Protein AF-A0A8X6SG56-F1 (afdb_monomer)

Mean predicted aligned error: 20.84 Å

Organism: Trichonephila clavipes (NCBI:txid2585209)

Secondary structure (DSSP, 8-state):
----STT-HHHHHHHHHHH----TTS-HHHHHHHHHHHHHHHHHHTT--SHHHHHHHHHHHHHHHHS-HHHHHHTHHHHTT---HHHHHHHHHHHHHHHHHS----------------------------------PPP----PPPB-TTT--BT--GGG-TTT---SSS-SSSHHHHHHHHHHHS---------

Structure (mmCIF, N/CA/C/O backbone):
data_AF-A0A8X6SG56-F1
#
_entry.id   AF-A0A8X6SG56-F1
#
loop_
_atom_site.group_PDB
_atom_site.id
_atom_site.type_symbol
_atom_site.label_atom_id
_atom_site.label_alt_id
_atom_site.label_comp_id
_atom_site.label_asym_id
_atom_site.label_entity_id
_atom_site.label_seq_id
_atom_site.pdbx_PDB_ins_code
_atom_site.Cartn_x
_atom_site.Cartn_y
_atom_site.Cartn_z
_atom_site.occupancy
_atom_site.B_iso_or_equiv
_atom_site.auth_seq_id
_atom_site.auth_comp_id
_atom_site.auth_asym_id
_atom_site.auth_atom_id
_atom_site.pdbx_PDB_model_num
ATOM 1 N N . MET A 1 1 ? 26.840 -0.767 6.352 1.00 45.59 1 MET A N 1
ATOM 2 C CA . MET A 1 1 ? 26.583 0.657 6.053 1.00 45.59 1 MET A CA 1
ATOM 3 C C . MET A 1 1 ? 25.281 1.065 6.729 1.00 45.59 1 MET A C 1
ATOM 5 O O . MET A 1 1 ? 24.281 0.388 6.548 1.00 45.59 1 MET A O 1
ATOM 9 N N . LEU A 1 2 ? 25.325 2.097 7.573 1.00 54.59 2 LEU A N 1
ATOM 10 C CA . LEU A 1 2 ? 24.310 2.475 8.573 1.00 54.59 2 LEU A CA 1
ATOM 11 C C . LEU A 1 2 ? 23.416 3.647 8.108 1.00 54.59 2 LEU A C 1
ATOM 13 O O . LEU A 1 2 ? 23.072 4.519 8.893 1.00 54.59 2 LEU A O 1
ATOM 17 N N . LEU A 1 3 ? 23.038 3.681 6.827 1.00 56.47 3 LEU A N 1
ATOM 18 C CA . LEU A 1 3 ? 22.130 4.708 6.277 1.00 56.47 3 LEU A CA 1
ATOM 19 C C . LEU A 1 3 ? 20.698 4.193 6.058 1.00 56.47 3 LEU A C 1
ATOM 21 O O . LEU A 1 3 ? 19.864 4.854 5.446 1.00 56.47 3 LEU A O 1
ATOM 25 N N . GLN A 1 4 ? 20.388 3.002 6.566 1.00 53.44 4 GLN A N 1
ATOM 26 C CA . GLN A 1 4 ? 19.077 2.388 6.413 1.00 53.44 4 GLN A CA 1
ATOM 27 C C . GLN A 1 4 ? 18.132 2.900 7.512 1.00 53.44 4 GLN A C 1
ATOM 29 O O . GLN A 1 4 ? 18.339 2.563 8.676 1.00 53.44 4 GLN A O 1
ATOM 34 N N . ARG A 1 5 ? 17.068 3.630 7.123 1.00 50.50 5 ARG A N 1
ATOM 35 C CA . ARG A 1 5 ? 15.678 3.584 7.675 1.00 50.50 5 ARG A CA 1
ATOM 36 C C . ARG A 1 5 ? 14.954 4.920 7.890 1.00 50.50 5 ARG A C 1
ATOM 38 O O . ARG A 1 5 ? 13.766 4.883 8.202 1.00 50.50 5 ARG A O 1
ATOM 45 N N . PHE A 1 6 ? 15.551 6.079 7.618 1.00 46.72 6 PHE A N 1
ATOM 46 C CA . PHE A 1 6 ? 14.830 7.367 7.715 1.00 46.72 6 PHE A CA 1
ATOM 47 C C . PHE A 1 6 ? 14.069 7.794 6.439 1.00 46.72 6 PHE A C 1
ATOM 49 O O . PHE A 1 6 ? 13.794 8.971 6.249 1.00 46.72 6 PHE A O 1
ATOM 56 N N . LYS A 1 7 ? 13.672 6.840 5.583 1.00 55.00 7 LYS A N 1
ATOM 57 C CA . LYS A 1 7 ? 12.869 7.079 4.361 1.00 55.00 7 LYS A CA 1
ATOM 58 C C . LYS A 1 7 ? 11.395 6.637 4.448 1.00 55.00 7 LYS A C 1
ATOM 60 O O . LYS A 1 7 ? 10.691 6.639 3.450 1.00 55.00 7 LYS A O 1
ATOM 65 N N . SER A 1 8 ? 10.896 6.236 5.617 1.00 63.47 8 SER A N 1
ATOM 66 C CA . SER A 1 8 ? 9.665 5.428 5.701 1.00 63.47 8 SER A CA 1
ATOM 67 C C . SER A 1 8 ? 8.390 6.178 6.120 1.00 63.47 8 SER A C 1
ATOM 69 O O . SER A 1 8 ? 7.519 5.587 6.758 1.00 63.47 8 SER A O 1
ATOM 71 N N . THR A 1 9 ? 8.222 7.453 5.751 1.00 82.12 9 THR A N 1
ATOM 72 C CA . THR A 1 9 ? 6.965 8.176 6.035 1.00 82.12 9 THR A CA 1
ATOM 73 C C . THR A 1 9 ? 5.819 7.679 5.143 1.00 82.12 9 THR A C 1
ATOM 75 O O . THR A 1 9 ? 4.782 7.265 5.665 1.00 82.12 9 THR A O 1
ATOM 78 N N . ALA A 1 10 ? 6.035 7.579 3.825 1.00 88.50 10 ALA A N 1
ATOM 79 C CA . ALA A 1 10 ? 5.047 7.033 2.887 1.00 88.50 10 ALA A CA 1
ATOM 80 C C . ALA A 1 10 ? 4.658 5.581 3.228 1.00 88.50 10 ALA A C 1
ATOM 82 O O . ALA A 1 10 ? 3.478 5.253 3.345 1.00 88.50 10 ALA A O 1
ATOM 83 N N . GLU A 1 11 ? 5.640 4.706 3.471 1.00 88.00 11 GLU A N 1
ATOM 84 C CA . GLU A 1 11 ? 5.380 3.305 3.833 1.00 88.00 11 GLU A CA 1
ATOM 85 C C . GLU A 1 11 ? 4.672 3.179 5.191 1.00 88.00 11 GLU A C 1
ATOM 87 O O . GLU A 1 11 ? 3.868 2.263 5.392 1.00 88.00 11 GLU A O 1
ATOM 92 N N . LYS A 1 12 ? 4.939 4.084 6.142 1.00 90.38 12 LYS A N 1
ATOM 93 C CA . LYS A 1 12 ? 4.208 4.127 7.414 1.00 90.38 12 LYS A CA 1
ATOM 94 C C . LYS A 1 12 ? 2.734 4.426 7.168 1.00 90.38 12 LYS A C 1
ATOM 96 O O . LYS A 1 12 ? 1.896 3.683 7.677 1.00 90.38 12 LYS A O 1
ATOM 101 N N . PHE A 1 13 ? 2.416 5.446 6.372 1.00 93.75 13 PHE A N 1
ATOM 102 C CA . PHE A 1 13 ? 1.034 5.758 6.011 1.00 93.75 13 PHE A CA 1
ATOM 103 C C . PHE A 1 13 ? 0.360 4.616 5.253 1.00 93.75 13 PHE A C 1
ATOM 105 O O . PHE A 1 13 ? -0.735 4.210 5.630 1.00 93.75 13 PHE A O 1
ATOM 112 N N . ARG A 1 14 ? 1.045 3.998 4.286 1.00 93.00 14 ARG A N 1
ATOM 113 C CA . ARG A 1 14 ? 0.550 2.806 3.582 1.00 93.00 14 ARG A CA 1
ATOM 114 C C . ARG A 1 14 ? 0.204 1.663 4.532 1.00 93.00 14 ARG A C 1
ATOM 116 O O . ARG A 1 14 ? -0.852 1.040 4.407 1.00 93.00 14 ARG A O 1
ATOM 123 N N . LYS A 1 15 ? 1.092 1.362 5.487 1.00 92.06 15 LYS A N 1
ATOM 124 C CA . LYS A 1 15 ? 0.874 0.312 6.495 1.00 92.06 15 LYS A CA 1
ATOM 125 C C . LYS A 1 15 ? -0.281 0.657 7.423 1.00 92.06 15 LYS A C 1
ATOM 127 O O . LYS A 1 15 ? -1.051 -0.247 7.740 1.00 92.06 15 LYS A O 1
ATOM 132 N N . LEU A 1 16 ? -0.387 1.919 7.848 1.00 94.62 16 LEU A N 1
ATOM 133 C CA . LEU A 1 16 ? -1.521 2.408 8.628 1.00 94.62 16 LEU A CA 1
ATOM 134 C C . LEU A 1 16 ? -2.805 2.203 7.824 1.00 94.62 16 LEU A C 1
ATOM 136 O O . LEU A 1 16 ? -3.637 1.419 8.250 1.00 94.62 16 LEU A O 1
ATOM 140 N N . PHE A 1 17 ? -2.906 2.746 6.614 1.00 95.38 17 PHE A N 1
ATOM 141 C CA . PHE A 1 17 ? -4.059 2.572 5.731 1.00 95.38 17 PHE A CA 1
ATOM 142 C C . PHE A 1 17 ? -4.448 1.095 5.520 1.00 95.38 17 PHE A C 1
ATOM 144 O O . PHE A 1 17 ? -5.587 0.710 5.765 1.00 95.38 17 PHE A O 1
ATOM 151 N N . SER A 1 18 ? -3.493 0.241 5.142 1.00 93.12 18 SER A N 1
ATOM 152 C CA . SER A 1 18 ? -3.769 -1.150 4.740 1.00 93.12 18 SER A CA 1
ATOM 153 C C . SER A 1 18 ? -4.115 -2.082 5.903 1.00 93.12 18 SER A C 1
ATOM 155 O O . SER A 1 18 ? -4.807 -3.082 5.718 1.00 93.12 18 SER A O 1
ATOM 157 N N . ARG A 1 19 ? -3.565 -1.828 7.096 1.00 94.19 19 ARG A N 1
ATOM 158 C CA . ARG A 1 19 ? -3.709 -2.721 8.262 1.00 94.19 19 ARG A CA 1
ATOM 159 C C . ARG A 1 19 ? -4.674 -2.179 9.306 1.00 94.19 19 ARG A C 1
ATOM 161 O O . ARG A 1 19 ? -4.948 -2.883 10.280 1.00 94.19 19 ARG A O 1
ATOM 168 N N . HIS A 1 20 ? -5.152 -0.949 9.142 1.00 95.69 20 HIS A N 1
ATOM 169 C CA . HIS A 1 20 ? -6.016 -0.314 10.117 1.00 95.69 20 HIS A CA 1
ATOM 170 C C . HIS A 1 20 ? -7.371 -1.020 10.196 1.00 95.69 20 HIS A C 1
ATOM 172 O O . HIS A 1 20 ? -8.002 -1.376 9.198 1.00 95.69 20 HIS A O 1
ATOM 178 N N . ARG A 1 21 ? -7.813 -1.242 11.431 1.00 95.94 21 ARG A N 1
ATOM 179 C CA . ARG A 1 21 ? -9.065 -1.915 11.763 1.00 95.94 21 ARG A CA 1
ATOM 180 C C . ARG A 1 21 ? -9.864 -1.003 12.669 1.00 95.94 21 ARG A C 1
ATOM 182 O O . ARG A 1 21 ? -9.301 -0.405 13.582 1.00 95.94 21 ARG A O 1
ATOM 189 N N . LYS A 1 22 ? -11.175 -0.968 12.452 1.00 97.31 22 LYS A N 1
ATOM 190 C CA . LYS A 1 22 ? -12.100 -0.232 13.306 1.00 97.31 22 LYS A CA 1
ATOM 191 C C . LYS A 1 22 ? -11.949 -0.704 14.755 1.00 97.31 22 LYS A C 1
ATOM 193 O O . LYS A 1 22 ? -12.049 -1.900 15.035 1.00 97.31 22 LYS A O 1
ATOM 198 N N . SER A 1 23 ? -11.754 0.242 15.672 1.00 95.06 23 SER A N 1
ATOM 199 C CA . SER A 1 23 ? -11.752 -0.037 17.110 1.00 95.06 23 SER A CA 1
ATOM 200 C C . SER A 1 23 ? -13.084 -0.673 17.543 1.00 95.06 23 SER A C 1
ATOM 202 O O . SER A 1 23 ? -14.137 -0.234 17.061 1.00 95.06 23 SER A O 1
ATOM 204 N N . PRO A 1 24 ? -13.086 -1.655 18.469 1.00 95.56 24 PRO A N 1
ATOM 205 C CA . PRO A 1 24 ? -14.319 -2.256 18.982 1.00 95.56 24 PRO A CA 1
ATOM 206 C C . PRO A 1 24 ? -15.309 -1.212 19.510 1.00 95.56 24 PRO A C 1
ATOM 208 O O . PRO A 1 24 ? -16.498 -1.293 19.218 1.00 95.56 24 PRO A O 1
ATOM 211 N N . ASN A 1 25 ? -14.788 -0.183 20.185 1.00 95.25 25 ASN A N 1
ATOM 212 C CA . ASN A 1 25 ? -15.578 0.873 20.823 1.00 95.25 25 ASN A CA 1
ATOM 213 C C . ASN A 1 25 ? -15.669 2.162 19.985 1.00 95.25 25 ASN A C 1
ATOM 215 O O . ASN A 1 25 ? -16.370 3.088 20.375 1.00 95.25 25 ASN A O 1
ATOM 219 N N . GLY A 1 26 ? -14.944 2.250 18.865 1.00 93.81 26 GLY A N 1
ATOM 220 C CA . GLY A 1 26 ? -14.949 3.435 18.000 1.00 93.81 26 GLY A CA 1
ATOM 221 C C . GLY A 1 26 ? -16.174 3.489 17.090 1.00 93.81 26 GLY A C 1
ATOM 222 O O . GLY A 1 26 ? -16.795 2.458 16.805 1.00 93.81 26 GLY A O 1
ATOM 223 N N . THR A 1 27 ? -16.513 4.672 16.584 1.00 97.81 27 THR A N 1
ATOM 224 C CA . THR A 1 27 ? -17.576 4.802 15.582 1.00 97.81 27 THR A CA 1
ATOM 225 C C . THR A 1 27 ? -17.047 4.493 14.177 1.00 97.81 27 THR A C 1
ATOM 227 O O . THR A 1 27 ? -15.844 4.497 13.919 1.00 97.81 27 THR A O 1
ATOM 230 N N . TRP A 1 28 ? -17.947 4.216 13.228 1.00 97.81 28 TRP A N 1
ATOM 231 C CA . TRP A 1 28 ? -17.569 4.125 11.809 1.00 97.81 28 TRP A CA 1
ATOM 232 C C . TRP A 1 28 ? -17.067 5.459 11.250 1.00 97.81 28 TRP A C 1
ATOM 234 O O . TRP A 1 28 ? -16.253 5.468 10.330 1.00 97.81 28 TRP A O 1
ATOM 244 N N . LYS A 1 29 ? -17.536 6.576 11.817 1.00 97.88 29 LYS A N 1
ATOM 245 C CA . LYS A 1 29 ? -17.127 7.921 11.421 1.00 97.88 29 LYS A CA 1
ATOM 246 C C . LYS A 1 29 ? -15.667 8.179 11.798 1.00 97.88 29 LYS A C 1
ATOM 248 O O . LYS A 1 29 ? -14.918 8.671 10.961 1.00 97.88 29 LYS A O 1
ATOM 253 N N . ASP A 1 30 ? -15.259 7.763 12.996 1.00 96.69 30 ASP A N 1
ATOM 254 C CA . ASP A 1 30 ? -13.862 7.847 13.441 1.00 96.69 30 ASP A CA 1
ATOM 255 C C . ASP A 1 30 ? -12.961 7.003 12.536 1.00 96.69 30 ASP A C 1
ATOM 257 O O . ASP A 1 30 ? -11.993 7.517 11.984 1.00 96.69 30 ASP A O 1
ATOM 261 N N . TYR A 1 31 ? -13.353 5.749 12.273 1.00 97.44 31 TYR A N 1
ATOM 262 C CA . TYR A 1 31 ? -12.618 4.864 11.362 1.00 97.44 31 TYR A CA 1
ATOM 263 C C . TYR A 1 31 ? -12.453 5.474 9.966 1.00 97.44 31 TYR A C 1
ATOM 265 O O . TYR A 1 31 ? -11.361 5.441 9.408 1.00 97.44 31 TYR A O 1
ATOM 273 N N . TYR A 1 32 ? -13.519 6.060 9.407 1.00 97.69 32 TYR A N 1
ATOM 274 C CA . TYR A 1 32 ? -13.465 6.750 8.117 1.00 97.69 32 TYR A CA 1
ATOM 275 C C . TYR A 1 32 ? -12.466 7.916 8.123 1.00 97.69 32 TYR A C 1
ATOM 277 O O . TYR A 1 32 ? -11.673 8.043 7.189 1.00 97.69 32 TYR A O 1
ATOM 285 N N . PHE A 1 33 ? -12.480 8.760 9.157 1.00 97.75 33 PHE A N 1
ATOM 286 C CA . PHE A 1 33 ? -11.539 9.876 9.248 1.00 97.75 33 PHE A CA 1
ATOM 287 C C . PHE A 1 33 ? -10.094 9.398 9.400 1.00 97.75 33 PHE A C 1
ATOM 289 O O . PHE A 1 33 ? -9.207 9.954 8.758 1.00 97.75 33 PHE A O 1
ATOM 296 N N . GLU A 1 34 ? -9.861 8.346 10.184 1.00 97.06 34 GLU A N 1
ATOM 297 C CA . GLU A 1 34 ? -8.536 7.751 10.372 1.00 97.06 34 GLU A CA 1
ATOM 298 C C . GLU A 1 34 ? -7.985 7.178 9.058 1.00 97.06 34 GLU A C 1
ATOM 300 O O . GLU A 1 34 ? -6.897 7.569 8.629 1.00 97.06 34 GLU A O 1
ATOM 305 N N . ILE A 1 35 ? -8.743 6.313 8.364 1.00 97.56 35 ILE A N 1
ATOM 306 C CA . ILE A 1 35 ? -8.292 5.751 7.077 1.00 97.56 35 ILE A CA 1
ATOM 307 C C . ILE A 1 35 ? -8.091 6.838 6.025 1.00 97.56 35 ILE A C 1
ATOM 309 O O . ILE A 1 35 ? -7.133 6.760 5.257 1.00 97.56 35 ILE A O 1
ATOM 313 N N . ARG A 1 36 ? -8.953 7.862 6.005 1.00 97.75 36 ARG A N 1
ATOM 314 C CA . ARG A 1 36 ? -8.835 8.986 5.077 1.00 97.75 36 ARG A CA 1
ATOM 315 C C . ARG A 1 36 ? -7.558 9.776 5.337 1.00 97.75 36 ARG A C 1
ATOM 317 O O . ARG A 1 36 ? -6.805 10.000 4.398 1.00 97.75 36 ARG A O 1
ATOM 324 N N . ALA A 1 37 ? -7.277 10.121 6.592 1.00 97.25 37 ALA A N 1
ATOM 325 C CA . ALA A 1 37 ? -6.064 10.842 6.962 1.00 97.25 37 ALA A CA 1
ATOM 326 C C . ALA A 1 37 ? -4.795 10.045 6.618 1.00 97.25 37 ALA A C 1
ATOM 328 O O . ALA A 1 37 ? -3.818 10.612 6.132 1.00 97.25 37 ALA A O 1
ATOM 329 N N . TYR A 1 38 ? -4.801 8.722 6.820 1.00 96.94 38 TYR A N 1
ATOM 330 C CA . TYR A 1 38 ? -3.673 7.879 6.418 1.00 96.94 38 TYR A CA 1
ATOM 331 C C . TYR A 1 38 ? -3.497 7.819 4.905 1.00 96.94 38 TYR A C 1
ATOM 333 O O . TYR A 1 38 ? -2.367 7.847 4.427 1.00 96.94 38 TYR A O 1
ATOM 341 N N . PHE A 1 39 ? -4.595 7.739 4.156 1.00 96.50 39 PHE A N 1
ATOM 342 C CA . PHE A 1 39 ? -4.554 7.706 2.702 1.00 96.50 39 PHE A CA 1
ATOM 343 C C . PHE A 1 39 ? -4.072 9.036 2.113 1.00 96.50 39 PHE A C 1
ATOM 345 O O . PHE A 1 39 ? -3.151 9.042 1.304 1.00 96.50 39 PHE A O 1
ATOM 352 N N . GLU A 1 40 ? -4.616 10.164 2.575 1.00 96.25 40 GLU A N 1
ATOM 353 C CA . GLU A 1 40 ? -4.172 11.506 2.176 1.00 96.25 40 GLU A CA 1
ATOM 354 C C . GLU A 1 40 ? -2.696 11.729 2.539 1.00 96.25 40 GLU A C 1
ATOM 356 O O . GLU A 1 40 ? -1.917 12.178 1.703 1.00 96.25 40 GLU A O 1
ATOM 361 N N . GLY A 1 41 ? -2.271 11.325 3.742 1.00 94.88 41 GLY A N 1
ATOM 362 C CA . GLY A 1 41 ? -0.860 11.348 4.134 1.00 94.88 41 GLY A CA 1
ATOM 363 C C . GLY A 1 41 ? 0.028 10.510 3.209 1.00 94.88 41 GLY A C 1
ATOM 364 O O . GLY A 1 41 ? 1.113 10.945 2.835 1.00 94.88 41 GLY A O 1
ATOM 365 N N . TRP A 1 42 ? -0.441 9.337 2.776 1.00 94.44 42 TRP A N 1
ATOM 366 C CA . TRP A 1 42 ? 0.299 8.494 1.837 1.00 94.44 42 TRP A CA 1
ATOM 367 C C . TRP A 1 42 ? 0.465 9.157 0.463 1.00 94.44 42 TRP A C 1
ATOM 369 O O . TRP A 1 42 ? 1.575 9.162 -0.073 1.00 94.44 42 TRP A O 1
ATOM 379 N N . LEU A 1 43 ? -0.605 9.744 -0.083 1.00 94.44 43 LEU A N 1
ATOM 380 C CA . LEU A 1 43 ? -0.562 10.459 -1.362 1.00 94.44 43 LEU A CA 1
ATOM 381 C C . LEU A 1 43 ? 0.352 11.687 -1.295 1.00 94.44 43 LEU A C 1
ATOM 383 O O . LEU A 1 43 ? 1.143 11.900 -2.212 1.00 94.44 43 LEU A O 1
ATOM 387 N N . ASN A 1 44 ? 0.295 12.441 -0.194 1.00 93.69 44 ASN A N 1
ATOM 388 C CA . ASN A 1 44 ? 1.108 13.639 0.011 1.00 93.69 44 ASN A CA 1
ATOM 389 C C . ASN A 1 44 ? 2.606 13.318 0.075 1.00 93.69 44 ASN A C 1
ATOM 391 O O . ASN A 1 44 ? 3.406 13.982 -0.580 1.00 93.69 44 ASN A O 1
ATOM 395 N N . GLU A 1 45 ? 2.996 12.270 0.807 1.00 91.69 45 GLU A N 1
ATOM 396 C CA . GLU A 1 45 ? 4.403 11.847 0.887 1.00 91.69 45 GLU A CA 1
ATOM 397 C C . GLU A 1 45 ? 4.957 11.386 -0.468 1.00 91.69 45 GLU A C 1
ATOM 399 O O . GLU A 1 45 ? 6.138 11.574 -0.758 1.00 91.69 45 GLU A O 1
ATOM 404 N N . LEU A 1 46 ? 4.105 10.798 -1.313 1.00 91.12 46 LEU A N 1
ATOM 405 C CA . LEU A 1 46 ? 4.461 10.376 -2.669 1.00 91.12 46 LEU A CA 1
ATOM 406 C C . LEU A 1 46 ? 4.243 11.467 -3.727 1.00 91.12 46 LEU A C 1
ATOM 408 O O . LEU A 1 46 ? 4.542 11.230 -4.897 1.00 91.12 46 LEU A O 1
ATOM 412 N N . LYS A 1 47 ? 3.749 12.649 -3.329 1.00 93.12 47 LYS A N 1
ATOM 413 C CA . LYS A 1 47 ? 3.413 13.776 -4.215 1.00 93.12 47 LYS A CA 1
ATOM 414 C C . LYS A 1 47 ? 2.498 13.368 -5.377 1.00 93.12 47 LYS A C 1
ATOM 416 O O . LYS A 1 47 ? 2.720 13.741 -6.527 1.00 93.12 47 LYS A O 1
ATOM 421 N N . ILE A 1 48 ? 1.487 12.551 -5.087 1.00 93.44 48 ILE A N 1
ATOM 422 C CA . ILE A 1 48 ? 0.512 12.098 -6.082 1.00 93.44 48 ILE A CA 1
ATOM 423 C C . ILE A 1 48 ? -0.627 13.109 -6.156 1.00 93.44 48 ILE A C 1
ATOM 425 O O . ILE A 1 48 ? -1.437 13.211 -5.238 1.00 93.44 48 ILE A O 1
ATOM 429 N N . GLU A 1 49 ? -0.703 13.817 -7.278 1.00 95.12 49 GLU A N 1
ATOM 430 C CA . GLU A 1 49 ? -1.697 14.875 -7.506 1.00 95.12 49 GLU A CA 1
ATOM 431 C C . GLU A 1 49 ? -2.683 14.535 -8.635 1.00 95.12 49 GLU A C 1
ATOM 433 O O . GLU A 1 49 ? -3.721 15.178 -8.777 1.00 95.12 49 GLU A O 1
ATOM 438 N N . SER A 1 50 ? -2.386 13.510 -9.440 1.00 96.88 50 SER A N 1
ATOM 439 C CA . SER A 1 50 ? -3.202 13.109 -10.587 1.00 96.88 50 SER A CA 1
ATOM 440 C C . SER A 1 50 ? -3.953 11.803 -10.338 1.00 96.88 50 SER A C 1
ATOM 442 O O . SER A 1 50 ? -3.491 10.911 -9.621 1.00 96.88 50 SER A O 1
ATOM 444 N N . PHE A 1 51 ? -5.112 11.661 -10.989 1.00 96.38 51 PHE A N 1
ATOM 445 C CA . PHE A 1 51 ? -5.869 10.408 -10.971 1.00 96.38 51 PHE A CA 1
ATOM 446 C C . PHE A 1 51 ? -5.057 9.239 -11.550 1.00 96.38 51 PHE A C 1
ATOM 448 O O . PHE A 1 51 ? -5.102 8.136 -11.014 1.00 96.38 51 PHE A O 1
ATOM 455 N N . ASP A 1 52 ? -4.264 9.493 -12.593 1.00 96.31 52 ASP A N 1
ATOM 456 C CA . ASP A 1 52 ? -3.359 8.496 -13.170 1.00 96.31 52 ASP A CA 1
ATOM 457 C C . ASP A 1 52 ? -2.276 8.055 -12.171 1.00 96.31 52 ASP A C 1
ATOM 459 O O . ASP A 1 52 ? -2.058 6.862 -11.966 1.00 96.31 52 ASP A O 1
ATOM 463 N N . GLY A 1 53 ? -1.664 9.002 -11.452 1.00 95.44 53 GLY A N 1
ATOM 464 C CA . GLY A 1 53 ? -0.703 8.699 -10.392 1.00 95.44 53 GLY A CA 1
ATOM 465 C C . GLY A 1 53 ? -1.320 7.862 -9.270 1.00 95.44 53 GLY A C 1
ATOM 466 O O . GLY A 1 53 ? -0.691 6.923 -8.778 1.00 95.44 53 GLY A O 1
ATOM 467 N N . LEU A 1 54 ? -2.576 8.143 -8.912 1.00 96.12 54 LEU A N 1
ATOM 468 C CA . LEU A 1 54 ? -3.330 7.338 -7.956 1.00 96.12 54 LEU A CA 1
ATOM 469 C C . LEU A 1 54 ? -3.605 5.924 -8.492 1.00 96.12 54 LEU A C 1
ATOM 471 O O . LEU A 1 54 ? -3.404 4.947 -7.771 1.00 96.12 54 LEU A O 1
ATOM 475 N N . MET A 1 55 ? -4.044 5.790 -9.744 1.00 96.81 55 MET A N 1
ATOM 476 C CA . MET A 1 55 ? -4.275 4.489 -10.377 1.00 96.81 55 MET A CA 1
ATOM 477 C C . MET A 1 55 ? -2.993 3.649 -10.375 1.00 96.81 55 MET A C 1
ATOM 479 O O . MET A 1 55 ? -3.004 2.499 -9.930 1.00 96.81 55 MET A O 1
ATOM 483 N N . ASN A 1 56 ? -1.878 4.252 -10.785 1.00 96.44 56 ASN A N 1
ATOM 484 C CA . ASN A 1 56 ? -0.560 3.632 -10.778 1.00 96.44 56 ASN A CA 1
ATOM 485 C C . ASN A 1 56 ? -0.156 3.175 -9.371 1.00 96.44 56 ASN A C 1
ATOM 487 O O . ASN A 1 56 ? 0.230 2.020 -9.195 1.00 96.44 56 ASN A O 1
ATOM 491 N N . LEU A 1 57 ? -0.348 4.017 -8.349 1.00 94.88 57 LEU A N 1
ATOM 492 C CA . LEU A 1 57 ? -0.107 3.644 -6.954 1.00 94.88 57 LEU A CA 1
ATOM 493 C C . LEU A 1 57 ? -0.917 2.423 -6.528 1.00 94.88 57 LEU A C 1
ATOM 495 O O . LEU A 1 57 ? -0.357 1.493 -5.946 1.00 94.88 57 LEU A O 1
ATOM 499 N N . MET A 1 58 ? -2.220 2.421 -6.805 1.00 95.62 58 MET A N 1
ATOM 500 C CA . MET A 1 58 ? -3.105 1.338 -6.383 1.00 95.62 58 MET A CA 1
ATOM 501 C C . MET A 1 58 ? -2.740 0.019 -7.069 1.00 95.62 58 MET A C 1
ATOM 503 O O . MET A 1 58 ? -2.687 -1.018 -6.407 1.00 95.62 58 MET A O 1
ATOM 507 N N . ILE A 1 59 ? -2.434 0.044 -8.370 1.00 95.81 59 ILE A N 1
ATOM 508 C CA . ILE A 1 59 ? -2.008 -1.149 -9.113 1.00 95.81 59 ILE A CA 1
ATOM 509 C C . ILE A 1 59 ? -0.650 -1.638 -8.595 1.00 95.81 59 ILE A C 1
ATOM 511 O O . ILE A 1 59 ? -0.505 -2.821 -8.274 1.00 95.81 59 ILE A O 1
ATOM 515 N N . ALA A 1 60 ? 0.327 -0.739 -8.450 1.00 93.69 60 ALA A N 1
ATOM 516 C CA . ALA A 1 60 ? 1.649 -1.085 -7.947 1.00 93.69 60 ALA A CA 1
ATOM 517 C C . ALA A 1 60 ? 1.578 -1.662 -6.528 1.00 93.69 60 ALA A C 1
ATOM 519 O O . ALA A 1 60 ? 2.211 -2.679 -6.258 1.00 93.69 60 ALA A O 1
ATOM 520 N N . ASP A 1 61 ? 0.781 -1.088 -5.622 1.00 93.25 61 ASP A N 1
ATOM 521 C CA . ASP A 1 61 ? 0.610 -1.633 -4.271 1.00 93.25 61 ASP A CA 1
ATOM 522 C C . ASP A 1 61 ? 0.019 -3.050 -4.293 1.00 93.25 61 ASP A C 1
ATOM 524 O O . ASP A 1 61 ? 0.529 -3.948 -3.617 1.00 93.25 61 ASP A O 1
ATOM 528 N N . GLN A 1 62 ? -0.990 -3.300 -5.135 1.00 93.81 62 GLN A N 1
ATOM 529 C CA . GLN A 1 62 ? -1.546 -4.644 -5.301 1.00 93.81 62 GLN A CA 1
ATOM 530 C C . GLN A 1 62 ? -0.513 -5.641 -5.835 1.00 93.81 62 GLN A C 1
ATOM 532 O O . GLN A 1 62 ? -0.399 -6.742 -5.294 1.00 93.81 62 GLN A O 1
ATOM 537 N N . MET A 1 63 ? 0.280 -5.262 -6.840 1.00 92.69 63 MET A N 1
ATOM 538 C CA . MET A 1 63 ? 1.370 -6.098 -7.356 1.00 92.69 63 MET A CA 1
ATOM 539 C C . MET A 1 63 ? 2.407 -6.393 -6.268 1.00 92.69 63 MET A C 1
ATOM 541 O O . MET A 1 63 ? 2.767 -7.552 -6.048 1.00 92.69 63 MET A O 1
ATOM 545 N N . LYS A 1 64 ? 2.826 -5.371 -5.511 1.00 89.31 64 LYS A N 1
ATOM 546 C CA . LYS A 1 64 ? 3.776 -5.518 -4.399 1.00 89.31 64 LYS A CA 1
ATOM 547 C C . LYS A 1 64 ? 3.255 -6.469 -3.322 1.00 89.31 64 LYS A C 1
ATOM 549 O O . LYS A 1 64 ? 4.034 -7.257 -2.790 1.00 89.31 64 LYS A O 1
ATOM 554 N N . ASN A 1 65 ? 1.954 -6.449 -3.027 1.00 88.94 65 ASN A N 1
ATOM 555 C CA . ASN A 1 65 ? 1.329 -7.348 -2.051 1.00 88.94 65 ASN A CA 1
ATOM 556 C C . ASN A 1 65 ? 1.298 -8.823 -2.509 1.00 88.94 65 ASN A C 1
ATOM 558 O O . ASN A 1 65 ? 1.137 -9.714 -1.675 1.00 88.94 65 ASN A O 1
ATOM 562 N N . ARG A 1 66 ? 1.468 -9.105 -3.809 1.00 89.06 66 ARG A N 1
ATOM 563 C CA . ARG A 1 66 ? 1.594 -10.474 -4.353 1.00 89.06 66 ARG A CA 1
ATOM 564 C C . ARG A 1 66 ? 3.034 -10.984 -4.393 1.00 89.06 66 ARG A C 1
ATOM 566 O O . ARG A 1 66 ? 3.247 -12.173 -4.625 1.00 89.06 66 ARG A O 1
ATOM 573 N N . CYS A 1 67 ? 4.013 -10.113 -4.175 1.00 85.50 67 CYS A N 1
ATOM 574 C CA . CYS A 1 67 ? 5.421 -10.470 -4.262 1.00 85.50 67 CYS A CA 1
ATOM 575 C C . CYS A 1 67 ? 5.885 -11.235 -3.023 1.00 85.50 67 CYS A C 1
ATOM 577 O O . CYS A 1 67 ? 5.480 -10.941 -1.897 1.00 85.50 67 CYS A O 1
ATOM 579 N N . SER A 1 68 ? 6.763 -12.218 -3.228 1.00 83.88 68 SER A N 1
ATOM 580 C CA . SER A 1 68 ? 7.326 -12.976 -2.114 1.00 83.88 68 SER A CA 1
ATOM 581 C C . SER A 1 68 ? 8.323 -12.121 -1.312 1.00 83.88 68 SER A C 1
ATOM 583 O O . SER A 1 68 ? 8.908 -11.182 -1.866 1.00 83.88 68 SER A O 1
ATOM 585 N N . PRO A 1 69 ? 8.549 -12.417 -0.018 1.00 81.44 69 PRO A N 1
ATOM 586 C CA . PRO A 1 69 ? 9.474 -11.646 0.813 1.00 81.44 69 PRO A CA 1
ATOM 587 C C . PRO A 1 69 ? 10.884 -11.542 0.220 1.00 81.44 69 PRO A C 1
ATOM 589 O O . PRO A 1 69 ? 11.496 -10.482 0.316 1.00 81.44 69 PRO A O 1
ATOM 592 N N . GLU A 1 70 ? 11.362 -12.590 -0.462 1.00 82.50 70 GLU A N 1
ATOM 593 C CA . GLU A 1 70 ? 12.691 -12.603 -1.090 1.00 82.50 70 GLU A CA 1
ATOM 594 C C . GLU A 1 70 ? 12.803 -11.580 -2.229 1.00 82.50 70 GLU A C 1
ATOM 596 O O . GLU A 1 70 ? 13.846 -10.958 -2.412 1.00 82.50 70 GLU A O 1
ATOM 601 N N . CYS A 1 71 ? 11.715 -11.365 -2.976 1.00 79.25 71 CYS A N 1
ATOM 602 C CA . CYS A 1 71 ? 11.667 -10.343 -4.018 1.00 79.25 71 CYS A CA 1
ATOM 603 C C . CYS A 1 71 ? 11.749 -8.938 -3.415 1.00 79.25 71 CYS A C 1
ATOM 605 O O . CYS A 1 71 ? 12.461 -8.077 -3.926 1.00 79.25 71 CYS A O 1
ATOM 607 N N . LYS A 1 72 ? 11.034 -8.702 -2.308 1.00 79.06 72 LYS A N 1
ATOM 608 C CA . LYS A 1 72 ? 11.064 -7.408 -1.618 1.00 79.06 72 LYS A CA 1
ATOM 609 C C . LYS A 1 72 ? 12.449 -7.116 -1.036 1.00 79.06 72 LYS A C 1
ATOM 611 O O . LYS A 1 72 ? 12.892 -5.974 -1.092 1.00 79.06 72 LYS A O 1
ATOM 616 N N . GLU A 1 73 ? 13.121 -8.134 -0.500 1.00 81.31 73 GLU A N 1
ATOM 617 C CA . GLU A 1 73 ? 14.469 -8.016 0.065 1.00 81.31 73 GLU A CA 1
ATOM 618 C C . GLU A 1 73 ? 15.515 -7.628 -0.991 1.00 81.31 73 GLU A C 1
ATOM 620 O O . GLU A 1 73 ? 16.396 -6.813 -0.727 1.00 81.31 73 GLU A O 1
ATOM 625 N N . TYR A 1 74 ? 15.373 -8.141 -2.214 1.00 81.25 74 TYR A N 1
ATOM 626 C CA . TYR A 1 74 ? 16.285 -7.822 -3.309 1.00 81.25 74 TYR A CA 1
ATOM 627 C C . TYR A 1 74 ? 16.217 -6.343 -3.745 1.00 81.25 74 TYR A C 1
ATOM 629 O O . TYR A 1 74 ? 17.227 -5.778 -4.154 1.00 81.25 74 TYR A O 1
ATOM 637 N N . TYR A 1 75 ? 15.054 -5.686 -3.623 1.00 75.19 75 TYR A N 1
ATOM 638 C CA . TYR A 1 75 ? 14.833 -4.309 -4.103 1.00 75.19 75 TYR A CA 1
ATOM 639 C C . TYR A 1 75 ? 14.612 -3.265 -2.993 1.00 75.19 75 TYR A C 1
ATOM 641 O O . TYR A 1 75 ? 14.158 -2.159 -3.299 1.00 75.19 75 TYR A O 1
ATOM 649 N N . LEU A 1 76 ? 14.922 -3.585 -1.728 1.00 70.62 76 LEU A N 1
ATOM 650 C CA . LEU A 1 76 ? 14.530 -2.815 -0.531 1.00 70.62 76 LEU A CA 1
ATOM 651 C C . LEU A 1 76 ? 14.636 -1.294 -0.671 1.00 70.62 76 LEU A C 1
ATOM 653 O O . LEU A 1 76 ? 13.678 -0.593 -0.354 1.00 70.62 76 LEU A O 1
ATOM 657 N N . ASP A 1 77 ? 15.761 -0.791 -1.175 1.00 69.69 77 ASP A N 1
ATOM 658 C CA . ASP A 1 77 ? 16.055 0.647 -1.181 1.00 69.69 77 ASP A CA 1
ATOM 659 C C . ASP A 1 77 ? 15.231 1.444 -2.205 1.00 69.69 77 ASP A C 1
ATOM 661 O O . ASP A 1 77 ? 15.116 2.661 -2.091 1.00 69.69 77 ASP A O 1
ATOM 665 N N . THR A 1 78 ? 14.633 0.770 -3.192 1.00 71.69 78 THR A N 1
ATOM 666 C CA . THR A 1 78 ? 13.813 1.409 -4.240 1.00 71.69 78 THR A CA 1
ATOM 667 C C . THR A 1 78 ? 12.378 0.887 -4.283 1.00 71.69 78 THR A C 1
ATOM 669 O O . THR A 1 78 ? 11.548 1.412 -5.017 1.00 71.69 78 THR A O 1
ATOM 672 N N . TRP A 1 79 ? 12.053 -0.145 -3.504 1.00 78.81 79 TRP A N 1
ATOM 673 C CA . TRP A 1 79 ? 10.762 -0.828 -3.566 1.00 78.81 79 TRP A CA 1
ATOM 674 C C . TRP A 1 79 ? 9.580 0.072 -3.195 1.00 78.81 79 TRP A C 1
ATOM 676 O O . TRP A 1 79 ? 8.507 -0.027 -3.787 1.00 78.81 79 TRP A O 1
ATOM 686 N N . GLU A 1 80 ? 9.755 0.946 -2.206 1.00 76.12 80 GLU A N 1
ATOM 687 C CA . GLU A 1 80 ? 8.669 1.757 -1.641 1.00 76.12 80 GLU A CA 1
ATOM 688 C C . GLU A 1 80 ? 8.308 2.942 -2.555 1.00 76.12 80 GLU A C 1
ATOM 690 O O . GLU A 1 80 ? 7.126 3.217 -2.747 1.00 76.12 80 GLU A O 1
ATOM 695 N N . GLU A 1 81 ? 9.298 3.541 -3.223 1.00 77.44 81 GLU A N 1
ATOM 696 C CA . GLU A 1 81 ? 9.148 4.709 -4.112 1.00 77.44 81 GLU A CA 1
ATOM 697 C C . GLU A 1 81 ? 8.673 4.347 -5.533 1.00 77.44 81 GLU A C 1
ATOM 699 O O . GLU A 1 81 ? 8.233 5.208 -6.292 1.00 77.44 81 GLU A O 1
ATOM 704 N N . ARG A 1 82 ? 8.735 3.067 -5.925 1.00 80.06 82 ARG A N 1
ATOM 705 C CA . ARG A 1 82 ? 8.312 2.619 -7.263 1.00 80.06 82 ARG A CA 1
ATOM 706 C C . ARG A 1 82 ? 6.791 2.578 -7.387 1.00 80.06 82 ARG A C 1
ATOM 708 O O . ARG A 1 82 ? 6.163 1.623 -6.936 1.00 80.06 82 ARG A O 1
ATOM 715 N N . ILE A 1 83 ? 6.213 3.605 -7.997 1.00 84.38 83 ILE A N 1
ATOM 716 C CA . ILE A 1 83 ? 4.758 3.744 -8.189 1.00 84.38 83 ILE A CA 1
ATOM 717 C C . ILE A 1 83 ? 4.321 3.264 -9.582 1.00 84.38 83 ILE A C 1
ATOM 719 O O . ILE A 1 83 ? 3.172 2.884 -9.747 1.00 84.38 83 ILE A O 1
ATOM 723 N N . SER A 1 84 ? 5.222 3.220 -10.571 1.00 91.62 84 SER A N 1
ATOM 724 C CA . SER A 1 84 ? 4.900 2.737 -11.924 1.00 91.62 84 SER A CA 1
ATOM 725 C C . SER A 1 84 ? 4.668 1.218 -11.935 1.00 91.62 84 SER A C 1
ATOM 727 O O . SER A 1 84 ? 5.599 0.466 -11.619 1.00 91.62 84 SER A O 1
ATOM 729 N N . PRO A 1 85 ? 3.466 0.752 -12.323 1.00 91.12 85 PRO A N 1
ATOM 730 C CA . PRO A 1 85 ? 3.174 -0.671 -12.467 1.00 91.12 85 PRO A CA 1
ATOM 731 C C . PRO A 1 85 ? 3.978 -1.335 -13.583 1.00 91.12 85 PRO A C 1
ATOM 733 O O . PRO A 1 85 ? 4.389 -2.478 -13.427 1.00 91.12 85 PRO A O 1
ATOM 736 N N . GLU A 1 86 ? 4.226 -0.616 -14.680 1.00 91.25 86 GLU A N 1
ATOM 737 C CA . GLU A 1 86 ? 4.982 -1.108 -15.836 1.00 91.25 86 GLU A CA 1
ATOM 738 C C . GLU A 1 86 ? 6.423 -1.441 -15.440 1.00 91.25 86 GLU A C 1
ATOM 740 O O . GLU A 1 86 ? 6.836 -2.595 -15.524 1.00 91.25 86 GLU A O 1
ATOM 745 N N . MET A 1 87 ? 7.135 -0.480 -14.838 1.00 88.69 87 MET A N 1
ATOM 746 C CA . MET A 1 87 ? 8.485 -0.732 -14.320 1.00 88.69 87 MET A CA 1
ATOM 747 C C . MET A 1 87 ? 8.504 -1.852 -13.276 1.00 88.69 87 MET A C 1
ATOM 749 O O . MET A 1 87 ? 9.480 -2.593 -13.161 1.00 88.69 87 MET A O 1
ATOM 753 N N . LEU A 1 88 ? 7.449 -1.963 -12.464 1.00 90.50 88 LEU A N 1
ATOM 754 C CA . LEU A 1 88 ? 7.349 -3.027 -11.475 1.00 90.50 88 LEU A CA 1
ATOM 755 C C . LEU A 1 88 ? 7.167 -4.398 -12.144 1.00 90.50 88 LEU A C 1
ATOM 757 O O . LEU A 1 88 ? 7.749 -5.366 -11.665 1.00 90.50 88 LEU A O 1
ATOM 761 N N . ALA A 1 89 ? 6.413 -4.492 -13.240 1.00 91.50 89 ALA A N 1
ATOM 762 C CA . ALA A 1 89 ? 6.234 -5.730 -13.994 1.00 91.50 89 ALA A CA 1
ATOM 763 C C . ALA A 1 89 ? 7.572 -6.245 -14.547 1.00 91.50 89 ALA A C 1
ATOM 765 O O . ALA A 1 89 ? 7.932 -7.392 -14.273 1.00 91.50 89 ALA A O 1
ATOM 766 N N . ASP A 1 90 ? 8.347 -5.376 -15.203 1.00 90.44 90 ASP A N 1
ATOM 767 C CA . ASP A 1 90 ? 9.661 -5.718 -15.767 1.00 90.44 90 ASP A CA 1
ATOM 768 C C . ASP A 1 90 ? 10.625 -6.235 -14.694 1.00 90.44 90 ASP A C 1
ATOM 770 O O . ASP A 1 90 ? 11.317 -7.243 -14.856 1.00 90.44 90 ASP A O 1
ATOM 774 N N . ILE A 1 91 ? 10.644 -5.554 -13.546 1.00 86.88 91 ILE A N 1
ATOM 775 C CA . ILE A 1 91 ? 11.476 -5.920 -12.399 1.00 86.88 91 ILE A CA 1
ATOM 776 C C . ILE A 1 91 ? 11.087 -7.296 -11.852 1.00 86.88 91 ILE A C 1
ATOM 778 O O . ILE A 1 91 ? 11.957 -8.115 -11.542 1.00 86.88 91 ILE A O 1
ATOM 782 N N . LEU A 1 92 ? 9.788 -7.564 -11.725 1.00 88.62 92 LEU A N 1
ATOM 783 C CA . LEU A 1 92 ? 9.290 -8.840 -11.218 1.00 88.62 92 LEU A CA 1
ATOM 784 C C . LEU A 1 92 ? 9.568 -9.992 -12.178 1.00 88.62 92 LEU A C 1
ATOM 786 O O . LEU A 1 92 ? 9.908 -11.091 -11.729 1.00 88.62 92 LEU A O 1
ATOM 790 N N . GLU A 1 93 ? 9.480 -9.749 -13.481 1.00 90.00 93 GLU A N 1
ATOM 791 C CA . GLU A 1 93 ? 9.849 -10.728 -14.495 1.00 90.00 93 GLU A CA 1
ATOM 792 C C . GLU A 1 93 ? 11.354 -11.025 -14.467 1.00 90.00 93 GLU A C 1
ATOM 794 O O . GLU A 1 93 ? 11.755 -12.194 -14.397 1.00 90.00 93 GLU A O 1
ATOM 799 N N . ALA A 1 94 ? 12.192 -9.985 -14.409 1.00 87.69 94 ALA A N 1
ATOM 800 C CA . ALA A 1 94 ? 13.640 -10.125 -14.282 1.00 87.69 94 ALA A CA 1
ATOM 801 C C . ALA A 1 94 ? 14.024 -10.927 -13.027 1.00 87.69 94 ALA A C 1
ATOM 803 O O . ALA A 1 94 ? 14.810 -11.877 -13.106 1.00 87.69 94 ALA A O 1
ATOM 804 N N . PHE A 1 95 ? 13.412 -10.621 -11.879 1.00 87.12 95 PHE A N 1
ATOM 805 C CA . PHE A 1 95 ? 13.605 -11.386 -10.648 1.00 87.12 95 PHE A CA 1
ATOM 806 C C . PHE A 1 95 ? 13.161 -12.847 -10.798 1.00 87.12 95 PHE A C 1
ATOM 808 O O . PHE A 1 95 ? 13.870 -13.762 -10.370 1.00 87.12 95 PHE A O 1
ATOM 815 N N . GLY A 1 96 ? 12.014 -13.094 -11.436 1.00 85.56 96 GLY A N 1
ATOM 816 C CA . GLY A 1 96 ? 11.525 -14.442 -11.724 1.00 85.56 96 GLY A CA 1
ATOM 817 C C . GLY A 1 96 ? 12.487 -15.253 -12.595 1.00 85.56 96 GLY A C 1
ATOM 818 O O . GLY A 1 96 ? 12.624 -16.464 -12.403 1.00 85.56 96 GLY A O 1
ATOM 819 N N . ASN A 1 97 ? 13.189 -14.602 -13.520 1.00 86.44 97 AS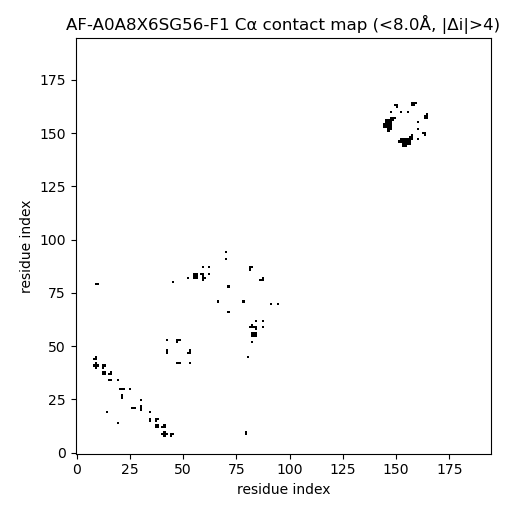N A N 1
ATOM 820 C CA . ASN A 1 97 ? 14.210 -15.231 -14.356 1.00 86.44 97 ASN A CA 1
ATOM 821 C C . ASN A 1 97 ? 15.477 -15.538 -13.550 1.00 86.44 97 ASN A C 1
ATOM 823 O O . ASN A 1 97 ? 15.939 -16.678 -13.562 1.00 86.44 97 ASN A O 1
ATOM 827 N N . ILE A 1 98 ? 15.971 -14.584 -12.753 1.00 84.19 98 ILE A N 1
ATOM 828 C CA . ILE A 1 98 ? 17.120 -14.788 -11.852 1.00 84.19 98 ILE A CA 1
ATOM 829 C C . ILE A 1 98 ? 16.849 -15.947 -10.882 1.00 84.19 98 ILE A C 1
ATOM 831 O O . ILE A 1 98 ? 17.672 -16.851 -10.734 1.00 84.19 98 ILE A O 1
ATOM 835 N N . ARG A 1 99 ? 15.660 -15.980 -10.270 1.00 81.69 99 ARG A N 1
ATOM 836 C CA . ARG A 1 99 ? 15.247 -17.037 -9.337 1.00 81.69 99 ARG A CA 1
ATOM 837 C C . ARG A 1 99 ? 15.183 -18.418 -9.991 1.00 81.69 99 ARG A C 1
ATOM 839 O O . ARG A 1 99 ? 15.448 -19.406 -9.313 1.00 81.69 99 ARG A O 1
ATOM 846 N N . ARG A 1 100 ? 14.826 -18.500 -11.277 1.00 79.62 100 ARG A N 1
ATOM 847 C CA . ARG A 1 100 ? 14.826 -19.758 -12.044 1.00 79.62 100 ARG A CA 1
ATOM 848 C C . ARG A 1 100 ? 16.240 -20.255 -12.354 1.00 79.62 100 ARG A C 1
ATOM 850 O O . ARG A 1 100 ? 16.437 -21.462 -12.441 1.00 79.62 100 ARG A O 1
ATOM 857 N N . LEU A 1 101 ? 17.201 -19.343 -12.500 1.00 78.31 101 LEU A N 1
ATOM 858 C CA . LEU A 1 101 ? 18.604 -19.659 -12.789 1.00 78.31 101 LEU A CA 1
ATOM 859 C C . LEU A 1 101 ? 19.416 -20.002 -11.530 1.00 78.31 101 LEU A C 1
ATOM 861 O O . LEU A 1 101 ? 20.407 -20.724 -11.617 1.00 78.31 101 LEU A O 1
ATOM 865 N N . LEU A 1 102 ? 18.999 -19.522 -10.356 1.00 72.94 102 LEU A N 1
ATOM 866 C CA . LEU A 1 102 ? 19.595 -19.902 -9.076 1.00 72.94 102 LEU A CA 1
ATOM 867 C C . LEU A 1 102 ? 19.215 -21.353 -8.722 1.00 72.94 102 LEU A C 1
ATOM 869 O O . LEU A 1 102 ? 18.025 -21.663 -8.603 1.00 72.94 102 LEU A O 1
ATOM 873 N N . PRO A 1 103 ? 20.191 -22.252 -8.485 1.00 58.75 103 PRO A N 1
ATOM 874 C CA . PRO A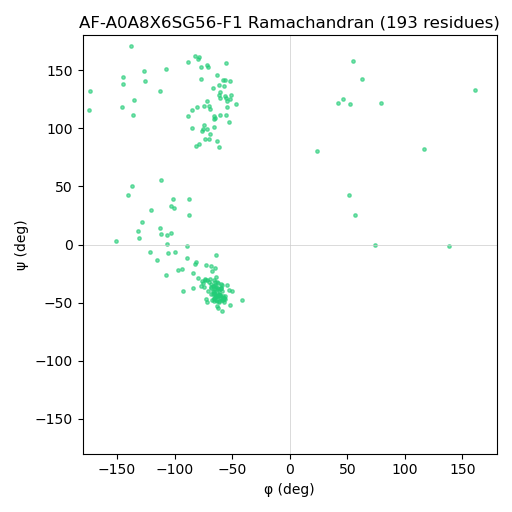 1 103 ? 19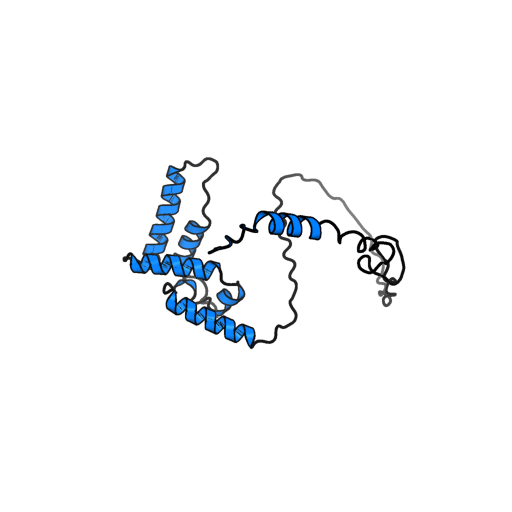.906 -23.576 -7.956 1.00 58.75 103 PRO A CA 1
ATOM 875 C C . PRO A 1 103 ? 19.131 -23.423 -6.652 1.00 58.75 103 PRO A C 1
ATOM 877 O O . PRO A 1 103 ? 19.562 -22.714 -5.741 1.00 58.75 103 PRO A O 1
ATOM 880 N N . SER A 1 104 ? 17.977 -24.082 -6.555 1.00 60.22 104 SER A N 1
ATOM 881 C CA . SER A 1 104 ? 17.221 -24.153 -5.307 1.00 60.22 104 SER A CA 1
ATOM 882 C C . SER A 1 104 ? 18.067 -24.886 -4.263 1.00 60.22 104 SER A C 1
ATOM 884 O O . SER A 1 104 ? 18.003 -26.108 -4.146 1.00 60.22 104 SER A O 1
ATOM 886 N N . GLY A 1 105 ? 18.888 -24.144 -3.517 1.00 58.81 105 GLY A N 1
ATOM 887 C CA . GLY A 1 105 ? 19.580 -24.644 -2.336 1.00 58.81 105 GLY A CA 1
ATOM 888 C C . GLY A 1 105 ? 18.569 -25.227 -1.341 1.00 58.81 105 GLY A C 1
ATOM 889 O O . GLY A 1 105 ? 17.382 -24.883 -1.392 1.00 58.81 105 GLY A O 1
ATOM 890 N N . PRO A 1 106 ? 18.995 -26.144 -0.455 1.00 45.66 106 PRO A N 1
ATOM 891 C CA . PRO A 1 106 ? 18.084 -26.934 0.361 1.00 45.66 106 PRO A CA 1
ATOM 892 C C . PRO A 1 106 ? 17.138 -26.015 1.133 1.00 45.66 106 PRO A C 1
ATOM 894 O O . PRO A 1 106 ? 17.572 -25.194 1.943 1.00 45.66 106 PRO A O 1
ATOM 897 N N . ARG A 1 107 ? 15.834 -26.156 0.854 1.00 49.22 107 ARG A N 1
ATOM 898 C CA . ARG A 1 107 ? 14.761 -25.436 1.543 1.00 49.22 107 ARG A CA 1
ATOM 899 C C . ARG A 1 107 ? 14.943 -25.646 3.042 1.00 49.22 107 ARG A C 1
ATOM 901 O O . ARG A 1 107 ? 14.635 -26.719 3.562 1.00 49.22 107 ARG A O 1
ATOM 908 N N . ARG A 1 108 ? 15.423 -24.627 3.755 1.00 46.03 108 ARG A N 1
ATOM 909 C CA . ARG A 1 108 ? 15.285 -24.591 5.208 1.00 46.03 108 ARG A CA 1
ATOM 910 C C . ARG A 1 108 ? 13.793 -24.464 5.471 1.00 46.03 108 ARG A C 1
ATOM 912 O O . ARG A 1 108 ? 13.219 -23.392 5.312 1.00 46.03 108 ARG A O 1
ATOM 919 N N . HIS A 1 109 ? 13.158 -25.577 5.824 1.00 42.72 109 HIS A N 1
ATOM 920 C CA . HIS A 1 109 ? 11.849 -25.572 6.460 1.00 42.72 109 HIS A CA 1
ATOM 921 C C . HIS A 1 109 ? 11.983 -24.831 7.795 1.00 42.72 109 HIS A C 1
ATOM 923 O O . HIS A 1 109 ? 12.175 -25.441 8.845 1.00 42.72 109 HIS A O 1
ATOM 929 N N . VAL A 1 110 ? 11.907 -23.504 7.758 1.00 43.97 110 VAL A N 1
ATOM 930 C CA . VAL A 1 110 ? 11.613 -22.718 8.948 1.00 43.97 110 VAL A CA 1
ATOM 931 C C . VAL A 1 110 ? 10.140 -22.970 9.233 1.00 43.97 110 VAL A C 1
ATOM 933 O O . VAL A 1 110 ? 9.257 -22.437 8.570 1.00 43.97 110 VAL A O 1
ATOM 936 N N . LYS A 1 111 ? 9.867 -23.867 10.181 1.00 39.88 111 LYS A N 1
ATOM 937 C CA . LYS A 1 111 ? 8.556 -23.935 10.821 1.00 39.88 111 LYS A CA 1
ATOM 938 C C . LYS A 1 111 ? 8.426 -22.683 11.687 1.00 39.88 111 LYS A C 1
ATOM 940 O O . LYS A 1 111 ? 8.831 -22.697 12.843 1.00 39.88 111 LYS A O 1
ATOM 945 N N . THR A 1 112 ? 7.889 -21.602 11.139 1.00 38.59 112 THR A N 1
ATOM 946 C CA . THR A 1 112 ? 7.291 -20.543 11.953 1.00 38.59 112 THR A CA 1
ATOM 947 C C . THR A 1 112 ? 5.959 -21.072 12.474 1.00 38.59 112 THR A C 1
ATOM 949 O O . THR A 1 112 ? 4.927 -20.991 11.818 1.00 38.59 112 THR A O 1
ATOM 952 N N . SER A 1 113 ? 5.985 -21.693 13.652 1.00 39.91 113 SER A N 1
ATOM 953 C CA . SER A 1 113 ? 4.782 -21.864 14.460 1.00 39.91 113 SER A CA 1
ATOM 954 C C . SER A 1 113 ? 4.509 -20.543 15.179 1.00 39.91 113 SER A C 1
ATOM 956 O O . SER A 1 113 ? 4.970 -20.336 16.299 1.00 39.91 113 SER A O 1
ATOM 958 N N . GLU A 1 114 ? 3.790 -19.635 14.526 1.00 38.38 114 GLU A N 1
ATOM 959 C CA . GLU A 1 114 ? 3.123 -18.528 15.211 1.00 38.38 114 GLU A CA 1
ATOM 960 C C . GLU A 1 114 ? 1.804 -19.048 15.791 1.00 38.38 114 GLU A C 1
ATOM 962 O O . GLU A 1 114 ? 0.744 -18.957 15.178 1.00 38.38 114 GLU A O 1
ATOM 967 N N . THR A 1 115 ? 1.863 -19.636 16.984 1.00 37.12 115 THR A N 1
ATOM 968 C CA . THR A 1 115 ? 0.683 -19.716 17.851 1.00 37.12 115 THR A CA 1
ATOM 969 C C . THR A 1 115 ? 0.594 -18.420 18.638 1.00 37.12 115 THR A C 1
ATOM 971 O O . THR A 1 115 ? 1.296 -18.229 19.630 1.00 37.12 115 THR A O 1
ATOM 974 N N . PHE A 1 116 ? -0.283 -17.533 18.173 1.00 36.19 116 PHE A N 1
ATOM 975 C CA . PHE A 1 116 ? -0.926 -16.532 19.012 1.00 36.19 116 PHE A CA 1
ATOM 976 C C . PHE A 1 116 ? -1.605 -17.247 20.187 1.00 36.19 116 PHE A C 1
ATOM 978 O O . PHE A 1 116 ? -2.450 -18.109 19.963 1.00 36.19 116 PHE A O 1
ATOM 985 N N . ASN A 1 117 ? -1.263 -16.877 21.421 1.00 37.16 117 ASN A N 1
ATOM 986 C CA . ASN A 1 117 ? -2.123 -17.114 22.574 1.00 37.16 117 ASN A CA 1
ATOM 987 C C . ASN A 1 117 ? -2.148 -15.855 23.442 1.00 37.16 117 ASN A C 1
ATOM 989 O O . ASN A 1 117 ? -1.146 -15.453 24.031 1.00 37.16 117 ASN A O 1
ATOM 993 N N . ASP A 1 118 ? -3.322 -15.237 23.453 1.00 34.53 118 ASP A N 1
ATOM 994 C CA . ASP A 1 118 ? -3.777 -14.250 24.421 1.00 34.53 118 ASP A CA 1
ATOM 995 C C . ASP A 1 118 ? -4.193 -14.967 25.724 1.00 34.53 118 ASP A C 1
ATOM 997 O O . ASP A 1 118 ? -4.629 -16.118 25.685 1.00 34.53 118 ASP A O 1
ATOM 1001 N N . GLY A 1 119 ? -4.099 -14.277 26.867 1.00 32.50 119 GLY A N 1
ATOM 1002 C CA . GLY A 1 119 ? -4.846 -14.654 28.076 1.00 32.50 119 GLY A CA 1
ATOM 1003 C C . GLY A 1 119 ? -4.061 -15.082 29.327 1.00 32.50 119 GLY A C 1
ATOM 1004 O O . GLY A 1 119 ? -4.003 -16.253 29.666 1.00 32.50 119 GLY A O 1
ATOM 1005 N N . ARG A 1 120 ? -3.594 -14.083 30.090 1.00 35.84 120 ARG A N 1
ATOM 1006 C CA . ARG A 1 120 ? -3.762 -13.899 31.558 1.00 35.84 120 ARG A CA 1
ATOM 1007 C C . ARG A 1 120 ? -3.407 -15.012 32.587 1.00 35.84 120 ARG A C 1
ATOM 1009 O O . ARG A 1 120 ? -4.150 -15.959 32.785 1.00 35.84 120 ARG A O 1
ATOM 1016 N N . LYS A 1 121 ? -2.473 -14.592 33.467 1.00 36.22 121 LYS A N 1
ATOM 1017 C CA . LYS A 1 121 ? -2.406 -14.702 34.954 1.00 36.22 121 LYS A CA 1
ATOM 1018 C C . LYS A 1 121 ? -1.970 -16.037 35.608 1.00 36.22 121 LYS A C 1
ATOM 1020 O O . LYS A 1 121 ? -2.668 -17.031 35.531 1.00 36.22 121 LYS A O 1
ATOM 1025 N N . VAL A 1 122 ? -0.899 -15.990 36.416 1.00 30.95 122 VAL A N 1
ATOM 1026 C CA . VAL A 1 122 ? -0.882 -15.926 37.908 1.00 30.95 122 VAL A CA 1
ATOM 1027 C C . VAL A 1 122 ? 0.506 -16.373 38.425 1.00 30.95 122 VAL A C 1
ATOM 1029 O O . VAL A 1 122 ? 1.059 -17.381 38.002 1.00 30.95 122 VAL A O 1
ATOM 1032 N N . PHE A 1 123 ? 1.062 -15.590 39.354 1.00 33.97 123 PHE A N 1
ATOM 1033 C CA . PHE A 1 123 ? 2.251 -15.858 40.176 1.00 33.97 123 PHE A CA 1
ATOM 1034 C C . PHE A 1 123 ? 2.147 -17.161 40.997 1.00 33.97 123 PHE A C 1
ATOM 1036 O O . PHE A 1 123 ? 1.123 -17.356 41.645 1.00 33.97 123 PHE A O 1
ATOM 1043 N N . SER A 1 124 ? 3.239 -17.935 41.140 1.00 31.56 124 SER A N 1
ATOM 1044 C CA . SER A 1 124 ? 3.720 -18.423 42.458 1.00 31.56 124 SER A CA 1
ATOM 1045 C C . SER A 1 124 ? 5.067 -19.174 42.417 1.00 31.56 124 SER A C 1
ATOM 1047 O O . SER A 1 124 ? 5.185 -20.239 41.830 1.00 31.56 124 SER A O 1
ATOM 1049 N N . ARG A 1 125 ? 6.050 -18.556 43.091 1.00 32.62 125 ARG A N 1
ATOM 1050 C CA . ARG A 1 125 ? 7.048 -19.056 44.073 1.00 32.62 125 ARG A CA 1
ATOM 1051 C C . ARG A 1 125 ? 7.846 -20.361 43.827 1.00 32.62 125 ARG A C 1
ATOM 1053 O O . ARG A 1 125 ? 7.305 -21.452 43.730 1.00 32.62 125 ARG A O 1
ATOM 1060 N N . LYS A 1 126 ? 9.178 -20.197 43.893 1.00 36.69 126 LYS A N 1
ATOM 1061 C CA . LYS A 1 126 ? 10.246 -21.198 44.141 1.00 36.69 126 LYS A CA 1
ATOM 1062 C C . LYS A 1 126 ? 10.343 -21.521 45.652 1.00 36.69 126 LYS A C 1
ATOM 1064 O O . LYS A 1 126 ? 9.870 -20.694 46.435 1.00 36.69 126 LYS A O 1
ATOM 1069 N N . PRO A 1 127 ? 10.961 -22.648 46.069 1.00 40.56 127 PRO A N 1
ATOM 1070 C CA . PRO A 1 127 ? 12.338 -22.596 46.634 1.00 40.56 127 PRO A CA 1
ATOM 1071 C C . PRO A 1 127 ? 13.225 -23.837 46.281 1.00 40.56 127 PRO A C 1
ATOM 1073 O O . PRO A 1 127 ? 12.687 -24.855 45.868 1.00 40.56 127 PRO A O 1
ATOM 1076 N N . GLU A 1 128 ? 14.549 -23.675 46.055 1.00 29.09 128 GLU A N 1
ATOM 1077 C CA . GLU A 1 128 ? 15.726 -24.196 46.842 1.00 29.09 128 GLU A CA 1
ATOM 1078 C C . GLU A 1 128 ? 15.870 -25.741 46.915 1.00 29.09 128 GLU A C 1
ATOM 1080 O O . GLU A 1 128 ? 14.872 -26.419 47.072 1.00 29.09 128 GLU A O 1
ATOM 1085 N N . SER A 1 129 ? 17.026 -26.432 46.879 1.00 33.25 129 SER A N 1
ATOM 1086 C CA . SER A 1 129 ? 18.446 -26.210 46.532 1.00 33.25 129 SER A CA 1
ATOM 1087 C C . SER A 1 129 ? 19.192 -27.588 46.598 1.00 33.25 129 SER A C 1
ATOM 1089 O O . SER A 1 129 ? 19.040 -28.292 47.582 1.00 33.25 129 SER A O 1
ATOM 1091 N N . LEU A 1 130 ? 19.989 -27.938 45.556 1.00 37.34 130 LEU A N 1
ATOM 1092 C CA . LEU A 1 130 ? 21.245 -28.768 45.484 1.00 37.34 130 LEU A CA 1
ATOM 1093 C C . LEU A 1 130 ? 21.317 -30.240 46.036 1.00 37.34 130 LEU A C 1
ATOM 1095 O O . LEU A 1 130 ? 20.519 -30.583 46.894 1.00 37.34 130 LEU A O 1
ATOM 1099 N N . PRO A 1 131 ? 22.261 -31.138 45.592 1.00 39.69 131 PRO A N 1
ATOM 1100 C CA . PRO A 1 131 ? 23.605 -30.855 45.051 1.00 39.69 131 PRO A CA 1
ATOM 1101 C C . PRO A 1 131 ? 24.104 -31.641 43.805 1.00 39.69 131 PRO A C 1
ATOM 1103 O O . PRO A 1 131 ? 23.518 -32.606 43.325 1.00 39.69 131 PRO A O 1
ATOM 1106 N N . LYS A 1 132 ? 25.251 -31.153 43.299 1.00 40.59 132 LYS A N 1
ATOM 1107 C CA . LYS A 1 132 ? 26.094 -31.623 42.181 1.00 40.59 132 LYS A CA 1
ATOM 1108 C C . LYS A 1 132 ? 26.480 -33.106 42.270 1.00 40.59 132 LYS A C 1
ATOM 1110 O O . LYS A 1 132 ? 26.954 -33.540 43.316 1.00 40.59 132 LYS A O 1
ATOM 1115 N N . ARG A 1 133 ? 26.485 -33.806 41.126 1.00 32.03 133 ARG A N 1
ATOM 1116 C CA . ARG A 1 133 ? 27.349 -34.979 40.928 1.00 32.03 133 ARG A CA 1
ATOM 1117 C C . ARG A 1 133 ? 27.840 -35.118 39.478 1.00 32.03 133 ARG A C 1
ATOM 1119 O O . ARG A 1 133 ? 27.046 -35.188 38.551 1.00 32.03 133 ARG A O 1
ATOM 1126 N N . GLU A 1 134 ? 29.165 -35.047 39.375 1.00 30.33 134 GLU A N 1
ATOM 1127 C CA . GLU A 1 134 ? 30.116 -35.697 38.458 1.00 30.33 134 GLU A CA 1
ATOM 1128 C C . GLU A 1 134 ? 29.801 -35.835 36.957 1.00 30.33 134 GLU A C 1
ATOM 1130 O O . GLU A 1 134 ? 28.859 -36.489 36.520 1.00 30.33 134 GLU A O 1
ATOM 1135 N N . TYR A 1 135 ? 30.713 -35.263 36.162 1.00 39.25 135 TYR A N 1
ATOM 1136 C CA . TYR A 1 135 ? 30.858 -35.466 34.725 1.00 39.25 135 TYR A CA 1
ATOM 1137 C C . TYR A 1 135 ? 30.941 -36.958 34.383 1.00 39.25 135 TYR A C 1
ATOM 1139 O O . TYR A 1 135 ? 31.815 -37.670 34.867 1.00 39.25 135 TYR A O 1
ATOM 1147 N N . SER A 1 136 ? 30.071 -37.418 33.488 1.00 37.06 136 SER A N 1
ATOM 1148 C CA . SER A 1 136 ? 30.228 -38.688 32.779 1.00 37.06 136 SER A CA 1
ATOM 1149 C C . SER A 1 136 ? 29.907 -38.462 31.303 1.00 37.06 136 SER A C 1
ATOM 1151 O O . SER A 1 136 ? 28.859 -37.922 30.952 1.00 37.06 136 SER A O 1
ATOM 1153 N N . HIS A 1 137 ? 30.8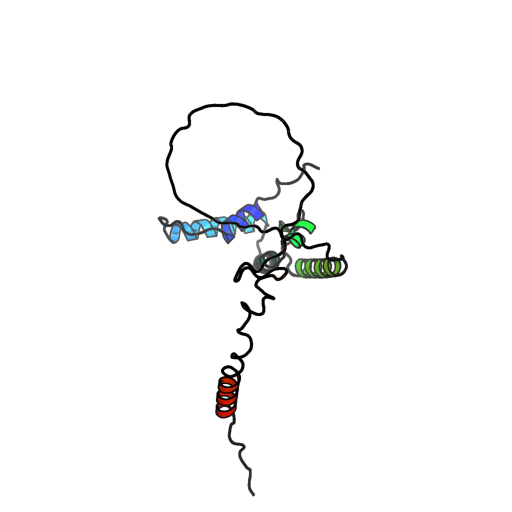61 -38.816 30.447 1.00 41.72 137 HIS A N 1
ATOM 1154 C CA . HIS A 1 137 ? 30.800 -38.686 28.993 1.00 41.72 137 HIS A CA 1
ATOM 1155 C C . HIS A 1 137 ? 29.588 -39.438 28.397 1.00 41.72 137 HIS A C 1
ATOM 1157 O O . HIS A 1 137 ? 29.365 -40.591 28.771 1.00 41.72 137 HIS A O 1
ATOM 1163 N N . PRO A 1 138 ? 28.831 -38.871 27.434 1.00 42.53 138 PRO A N 1
ATOM 1164 C CA . PRO A 1 138 ? 27.813 -39.629 26.713 1.00 42.53 138 PRO A CA 1
ATOM 1165 C C . PRO A 1 138 ? 28.458 -40.589 25.705 1.00 42.53 138 PRO A C 1
ATOM 1167 O O . PRO A 1 138 ? 29.150 -40.176 24.774 1.00 42.53 138 PRO A O 1
ATOM 1170 N N . VAL A 1 139 ? 28.197 -41.877 25.905 1.00 47.41 139 VAL A N 1
ATOM 1171 C CA . VAL A 1 139 ? 28.555 -43.003 25.031 1.00 47.41 139 VAL A CA 1
ATOM 1172 C C . VAL A 1 139 ? 27.849 -42.872 23.659 1.00 47.41 139 VAL A C 1
ATOM 1174 O O . VAL A 1 139 ? 26.714 -42.385 23.608 1.00 47.41 139 VAL A O 1
ATOM 1177 N N . PRO A 1 140 ? 28.456 -43.295 22.529 1.00 43.72 140 PRO A N 1
ATOM 1178 C CA . PRO A 1 140 ? 27.849 -43.174 21.201 1.00 43.72 140 PRO A CA 1
ATOM 1179 C C . PRO A 1 140 ? 26.581 -44.031 21.000 1.00 43.72 140 PRO A C 1
ATOM 1181 O O . PRO A 1 140 ? 26.643 -45.241 20.833 1.00 43.72 140 PRO A O 1
ATOM 1184 N N . ASN A 1 141 ? 25.433 -43.351 20.959 1.00 42.00 141 ASN A N 1
ATOM 1185 C CA . ASN A 1 141 ? 24.229 -43.587 20.145 1.00 42.00 141 ASN A CA 1
ATOM 1186 C C . ASN A 1 141 ? 23.962 -45.020 19.614 1.00 42.00 141 ASN A C 1
ATOM 1188 O O . ASN A 1 141 ? 24.111 -45.287 18.416 1.00 42.00 141 ASN A O 1
ATOM 1192 N N . GLU A 1 142 ? 23.411 -45.898 20.456 1.00 46.75 142 GLU A N 1
ATOM 1193 C CA . GLU A 1 142 ? 22.582 -47.011 19.978 1.00 46.75 142 GLU A CA 1
ATOM 1194 C C . GLU A 1 142 ? 21.264 -46.444 19.431 1.00 46.75 142 GLU A C 1
ATOM 1196 O O . GLU A 1 142 ? 20.311 -46.165 20.162 1.00 46.75 142 GLU A O 1
ATOM 1201 N N . ARG A 1 143 ? 21.218 -46.221 18.113 1.00 54.53 143 ARG A N 1
ATOM 1202 C CA . ARG A 1 143 ? 20.012 -45.763 17.413 1.00 54.53 143 ARG A CA 1
ATOM 1203 C C . ARG A 1 143 ? 18.865 -46.726 17.705 1.00 54.53 143 ARG A C 1
ATOM 1205 O O . ARG A 1 143 ? 18.856 -47.858 17.220 1.00 54.53 143 ARG A O 1
ATOM 1212 N N . SER A 1 144 ? 17.873 -46.247 18.452 1.00 60.59 144 SER A N 1
ATOM 1213 C CA . SER A 1 144 ? 16.642 -46.980 18.733 1.00 60.59 144 SER A CA 1
ATOM 1214 C C . SER A 1 144 ? 16.048 -47.480 17.409 1.00 60.59 144 SER A C 1
ATOM 1216 O O . SER A 1 144 ? 15.907 -46.686 16.470 1.00 60.59 144 SER A O 1
ATOM 1218 N N . PRO A 1 145 ? 15.709 -48.774 17.274 1.00 66.75 145 PRO A N 1
ATOM 1219 C CA . PRO A 1 145 ? 15.217 -49.294 16.009 1.00 66.75 145 PRO A CA 1
ATOM 1220 C C . PRO A 1 145 ? 13.927 -48.564 15.627 1.00 66.75 145 PRO A C 1
ATOM 1222 O O . PRO A 1 145 ? 12.985 -48.517 16.419 1.00 66.75 145 PRO A O 1
ATOM 1225 N N . LEU A 1 146 ? 13.896 -47.995 14.413 1.00 74.31 146 LEU A N 1
ATOM 1226 C CA . LEU A 1 146 ? 12.720 -47.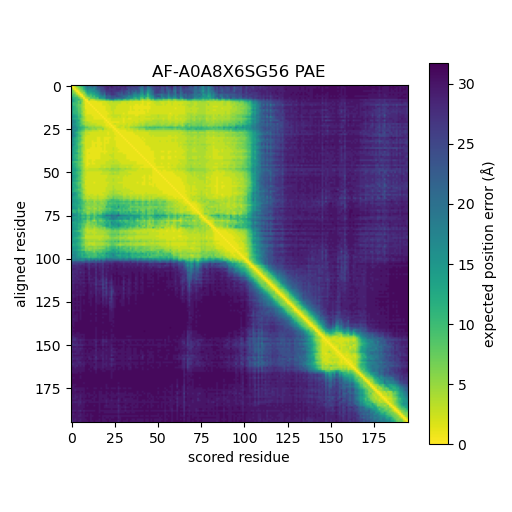339 13.832 1.00 74.31 146 LEU A CA 1
ATOM 1227 C C . LEU A 1 146 ? 11.500 -48.242 14.034 1.00 74.31 146 LEU A C 1
ATOM 1229 O O . LEU A 1 146 ? 11.520 -49.381 13.585 1.00 74.31 146 LEU A O 1
ATOM 1233 N N . ARG A 1 147 ? 10.453 -47.776 14.715 1.00 85.25 147 ARG A N 1
ATOM 1234 C CA . ARG A 1 147 ? 9.227 -48.551 14.961 1.00 85.25 147 ARG A CA 1
ATOM 1235 C C . ARG A 1 147 ? 8.004 -47.774 14.511 1.00 85.25 147 ARG A C 1
ATOM 1237 O O . ARG A 1 147 ? 7.967 -46.547 14.570 1.00 85.25 147 ARG A O 1
ATOM 1244 N N . CYS A 1 148 ? 6.980 -48.501 14.088 1.00 84.44 148 CYS A N 1
ATOM 1245 C CA . CYS A 1 148 ? 5.714 -47.911 13.704 1.00 84.44 148 CYS A CA 1
ATOM 1246 C C . CYS A 1 148 ? 5.034 -47.361 14.952 1.00 84.44 148 CYS A C 1
ATOM 1248 O O . CYS A 1 148 ? 4.621 -48.134 15.809 1.00 84.44 148 CYS A O 1
ATOM 1250 N N . TYR A 1 149 ? 4.832 -46.049 15.022 1.00 82.06 149 TYR A N 1
ATOM 1251 C CA . TYR A 1 149 ? 4.129 -45.417 16.145 1.00 82.06 149 TYR A CA 1
ATOM 1252 C C . TYR A 1 149 ? 2.647 -45.826 16.275 1.00 82.06 149 TYR A C 1
ATOM 1254 O O . TYR A 1 149 ? 2.003 -45.451 17.243 1.00 82.06 149 TYR A O 1
ATOM 1262 N N . GLY A 1 150 ? 2.080 -46.551 15.298 1.00 79.19 150 GLY A N 1
ATOM 1263 C CA . GLY A 1 150 ? 0.701 -47.052 15.355 1.00 79.19 150 GLY A CA 1
ATOM 1264 C C . GLY A 1 150 ? 0.558 -48.467 15.928 1.00 79.19 150 GLY A C 1
ATOM 1265 O O . GLY A 1 150 ? -0.380 -48.717 16.669 1.00 79.19 150 GLY A O 1
ATOM 1266 N N . CYS A 1 151 ? 1.462 -49.393 15.591 1.00 85.38 151 CYS A N 1
ATOM 1267 C CA . CYS A 1 151 ? 1.369 -50.806 16.005 1.00 85.38 151 CYS A CA 1
ATOM 1268 C C . CYS A 1 151 ? 2.665 -51.376 16.607 1.00 85.38 151 CYS A C 1
ATOM 1270 O O . CYS A 1 151 ? 2.772 -52.577 16.822 1.00 85.38 151 CYS A O 1
ATOM 1272 N N . GLY A 1 152 ? 3.693 -50.550 16.809 1.00 78.38 152 GLY A N 1
ATOM 1273 C CA . GLY A 1 152 ? 4.972 -50.951 17.407 1.00 78.38 152 GLY A CA 1
ATOM 1274 C C . GLY A 1 152 ? 5.897 -51.786 16.510 1.00 78.38 152 GLY A C 1
ATOM 1275 O O . GLY A 1 152 ? 7.002 -52.136 16.934 1.00 78.38 152 GLY A O 1
ATOM 1276 N N . ARG A 1 153 ? 5.491 -52.095 15.268 1.00 80.31 153 ARG A N 1
ATOM 1277 C CA . ARG A 1 153 ? 6.260 -52.953 14.349 1.00 80.31 153 ARG A CA 1
ATOM 1278 C C . ARG A 1 153 ? 7.634 -52.359 14.032 1.00 80.31 153 ARG A C 1
ATOM 1280 O O . ARG A 1 153 ? 7.737 -51.186 13.684 1.00 80.31 153 ARG A O 1
ATOM 1287 N N . GLN A 1 154 ? 8.679 -53.175 14.146 1.00 83.50 154 GLN A N 1
ATOM 1288 C CA . GLN A 1 154 ? 10.062 -52.755 13.913 1.00 83.50 154 GLN A CA 1
ATOM 1289 C C . GLN A 1 154 ? 10.353 -52.482 12.433 1.00 83.50 154 GLN A C 1
ATOM 1291 O O . GLN A 1 154 ? 9.742 -53.063 11.540 1.00 83.50 154 GLN A O 1
ATOM 1296 N N . ARG A 1 155 ? 11.325 -51.600 12.206 1.00 79.38 155 ARG A N 1
ATOM 1297 C CA . ARG A 1 155 ? 11.888 -51.142 10.930 1.00 79.38 155 ARG A CA 1
ATOM 1298 C C . ARG A 1 155 ? 10.883 -50.544 9.938 1.00 79.38 155 ARG A C 1
ATOM 1300 O O . ARG A 1 155 ? 11.142 -50.533 8.741 1.00 79.38 155 ARG A O 1
ATOM 1307 N N . VAL A 1 156 ? 9.757 -50.003 10.409 1.00 83.50 156 VAL A N 1
ATOM 1308 C CA . VAL A 1 156 ? 8.747 -49.380 9.538 1.00 83.50 156 VAL A CA 1
ATOM 1309 C C . VAL A 1 156 ? 8.090 -48.174 10.206 1.00 83.50 156 VAL A C 1
ATOM 1311 O O . VAL A 1 156 ? 7.764 -48.218 11.384 1.00 83.50 156 VAL A O 1
ATOM 1314 N N . ILE A 1 157 ? 7.880 -47.086 9.464 1.00 82.75 157 ILE A N 1
ATOM 1315 C CA . ILE A 1 157 ? 7.134 -45.905 9.935 1.00 82.75 157 ILE A CA 1
ATOM 1316 C C . ILE A 1 157 ? 5.633 -46.069 9.657 1.00 82.75 157 ILE A C 1
ATOM 1318 O O . ILE A 1 157 ? 5.248 -46.801 8.746 1.00 82.75 157 ILE A O 1
ATOM 1322 N N . LYS A 1 158 ? 4.767 -45.367 10.401 1.00 78.25 158 LYS A N 1
ATOM 1323 C CA . LYS A 1 158 ? 3.296 -45.511 10.315 1.00 78.25 158 LYS A CA 1
ATOM 1324 C C . LYS A 1 158 ? 2.745 -45.427 8.882 1.00 78.25 158 LYS A C 1
ATOM 1326 O O . LYS A 1 158 ? 1.893 -46.233 8.528 1.00 78.25 158 LYS A O 1
ATOM 1331 N N . SER A 1 159 ? 3.278 -44.530 8.049 1.00 77.12 159 SER A N 1
ATOM 1332 C CA . SER A 1 159 ? 2.846 -44.336 6.652 1.00 77.12 159 SER A CA 1
ATOM 1333 C C . SER A 1 159 ? 3.159 -45.508 5.718 1.00 77.12 159 SER A C 1
ATOM 1335 O O . SER A 1 159 ? 2.505 -45.665 4.695 1.00 77.12 159 SER A O 1
ATOM 1337 N N . ARG A 1 160 ? 4.142 -46.347 6.058 1.00 74.50 160 ARG A N 1
ATOM 1338 C CA . ARG A 1 160 ? 4.532 -47.534 5.277 1.00 74.50 160 ARG A CA 1
ATOM 1339 C C . ARG A 1 160 ? 4.197 -48.837 5.997 1.00 74.50 160 ARG A C 1
ATOM 1341 O O . ARG A 1 160 ? 4.628 -49.906 5.581 1.00 74.50 160 ARG A O 1
ATOM 1348 N N . CYS A 1 161 ? 3.462 -48.760 7.104 1.00 81.31 161 CYS A N 1
ATOM 1349 C CA . CYS A 1 161 ? 3.134 -49.925 7.902 1.00 81.31 161 CYS A CA 1
ATOM 1350 C C . CYS A 1 161 ? 1.958 -50.682 7.264 1.00 81.31 161 CYS A C 1
ATOM 1352 O O . CYS A 1 161 ? 0.862 -50.130 7.221 1.00 81.31 161 CYS A O 1
ATOM 1354 N N . PRO A 1 162 ? 2.123 -51.949 6.846 1.00 74.62 162 PRO A N 1
ATOM 1355 C CA . PRO A 1 162 ? 1.051 -52.711 6.196 1.00 74.62 162 PRO A CA 1
ATOM 1356 C C . PRO A 1 162 ? -0.149 -52.976 7.118 1.00 74.62 162 PRO A C 1
ATOM 1358 O O . PRO A 1 162 ? -1.250 -53.229 6.643 1.00 74.62 162 PRO A O 1
ATOM 1361 N N . THR A 1 163 ? 0.047 -52.895 8.437 1.00 74.50 163 THR A N 1
ATOM 1362 C CA . THR A 1 163 ? -1.019 -53.057 9.435 1.00 74.50 163 THR A CA 1
ATOM 1363 C C . THR A 1 163 ? -1.785 -51.751 9.676 1.00 74.50 163 THR A C 1
ATOM 1365 O O . THR A 1 163 ? -2.995 -51.780 9.854 1.00 74.50 163 THR A O 1
ATOM 1368 N N . CYS A 1 164 ? -1.100 -50.599 9.673 1.00 76.38 164 CYS A N 1
ATOM 1369 C CA . CYS A 1 164 ? -1.722 -49.292 9.941 1.00 76.38 164 CYS A CA 1
ATOM 1370 C C . CYS A 1 164 ? -2.177 -48.556 8.674 1.00 76.38 164 CYS A C 1
ATOM 1372 O O . CYS A 1 164 ? -3.017 -47.669 8.764 1.00 76.38 164 CYS A O 1
ATOM 1374 N N . ASN A 1 165 ? -1.621 -48.899 7.511 1.00 69.94 165 ASN A N 1
ATOM 1375 C CA . ASN A 1 165 ? -1.950 -48.302 6.217 1.00 69.94 165 ASN A CA 1
ATOM 1376 C C . ASN A 1 165 ? -2.896 -49.198 5.400 1.00 69.94 165 ASN A C 1
ATOM 1378 O O . ASN A 1 165 ? -2.830 -49.256 4.176 1.00 69.94 165 ASN A O 1
ATOM 1382 N N . ARG A 1 166 ? -3.765 -49.950 6.080 1.00 60.09 166 ARG A N 1
ATOM 1383 C CA . ARG A 1 166 ? -4.648 -50.941 5.459 1.00 60.09 166 ARG A CA 1
ATOM 1384 C C . ARG A 1 166 ? -5.978 -50.343 4.981 1.00 60.09 166 ARG A C 1
ATOM 1386 O O . ARG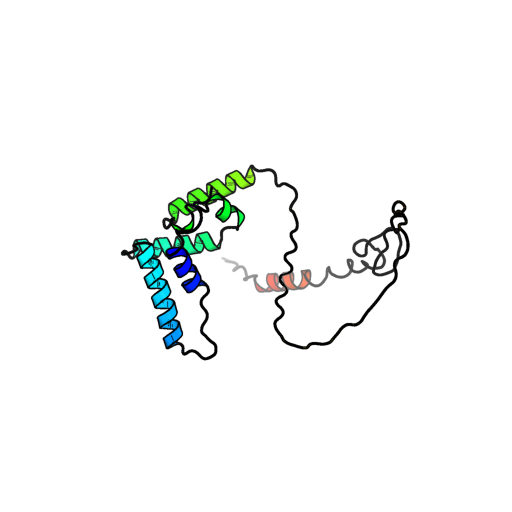 A 1 166 ? -6.998 -50.993 5.116 1.00 60.09 166 ARG A O 1
ATOM 1393 N N . ASN A 1 167 ? -5.959 -49.125 4.427 1.00 56.38 167 ASN A N 1
ATOM 1394 C CA . ASN A 1 167 ? -7.139 -48.447 3.865 1.00 56.38 167 ASN A CA 1
ATOM 1395 C C . ASN A 1 167 ? -6.838 -47.741 2.525 1.00 56.38 167 ASN A C 1
ATOM 1397 O O . ASN A 1 167 ? -7.184 -46.579 2.326 1.00 56.38 167 ASN A O 1
ATOM 1401 N N . SER A 1 168 ? -6.222 -48.451 1.577 1.00 50.94 168 SER A N 1
ATOM 1402 C CA . SER A 1 168 ? -6.122 -48.011 0.173 1.00 50.94 168 SER A CA 1
ATOM 1403 C C . SER A 1 168 ? -6.769 -48.991 -0.816 1.00 50.94 168 SER A C 1
ATOM 1405 O O . SER A 1 168 ? -6.329 -49.074 -1.958 1.00 50.94 168 SER A O 1
ATOM 1407 N N . SER A 1 169 ? -7.803 -49.734 -0.398 1.00 48.31 169 SER A N 1
ATOM 1408 C CA . SER A 1 169 ? -8.502 -50.695 -1.276 1.00 48.31 169 SER A CA 1
ATOM 1409 C C . SER A 1 169 ? -10.036 -50.595 -1.262 1.00 48.31 169 SER A C 1
ATOM 1411 O O . SER A 1 169 ? -10.689 -51.469 -1.809 1.00 48.31 169 SER A O 1
ATOM 1413 N N . GLN A 1 170 ? -10.632 -49.540 -0.687 1.00 47.62 170 GLN A N 1
ATOM 1414 C CA . GLN A 1 170 ? -12.092 -49.309 -0.738 1.00 47.62 170 GLN A CA 1
ATOM 1415 C C . GLN A 1 170 ? -12.463 -47.824 -0.925 1.00 47.62 170 GLN A C 1
ATOM 1417 O O . GLN A 1 170 ? -13.354 -47.295 -0.266 1.00 47.62 170 GLN A O 1
ATOM 1422 N N . ARG A 1 171 ? -11.756 -47.098 -1.803 1.00 41.41 171 ARG A N 1
ATOM 1423 C CA . ARG A 1 171 ? -12.120 -45.706 -2.155 1.00 41.41 171 ARG A CA 1
ATOM 1424 C C . ARG A 1 171 ? -12.232 -45.439 -3.655 1.00 41.41 171 ARG A C 1
ATOM 1426 O O . ARG A 1 171 ? -12.216 -44.287 -4.076 1.00 41.41 171 ARG A O 1
ATOM 1433 N N . THR A 1 172 ? -12.398 -46.489 -4.448 1.00 49.03 172 THR A N 1
ATOM 1434 C CA . THR A 1 172 ? -12.650 -46.418 -5.890 1.00 49.03 172 THR A CA 1
ATOM 1435 C C . THR A 1 172 ? -14.067 -46.884 -6.209 1.00 49.03 172 THR A C 1
ATOM 1437 O O . THR A 1 172 ? -14.202 -47.806 -6.983 1.00 49.03 172 THR A O 1
ATOM 1440 N N . ASP A 1 173 ? -15.108 -46.300 -5.602 1.00 49.72 173 ASP A N 1
ATOM 1441 C CA . ASP A 1 173 ? -16.503 -46.560 -6.035 1.00 49.72 173 ASP A CA 1
ATOM 1442 C C . ASP A 1 173 ? -17.494 -45.402 -5.797 1.00 49.72 173 ASP A C 1
ATOM 1444 O O . ASP A 1 173 ? -18.674 -45.509 -6.120 1.00 49.72 173 ASP A O 1
ATOM 1448 N N . VAL A 1 174 ? -17.047 -44.244 -5.287 1.00 52.78 174 VAL A N 1
ATOM 1449 C CA . VAL A 1 174 ? -17.948 -43.088 -5.066 1.00 52.78 174 VAL A CA 1
ATOM 1450 C C . VAL A 1 174 ? -17.709 -41.955 -6.074 1.00 52.78 174 VAL A C 1
ATOM 1452 O O . VAL A 1 174 ? -18.637 -41.228 -6.416 1.00 52.78 174 VAL A O 1
ATOM 1455 N N . ALA A 1 175 ? -16.503 -41.825 -6.638 1.00 48.38 175 ALA A N 1
ATOM 1456 C CA . ALA A 1 175 ? -16.192 -40.752 -7.592 1.00 48.38 175 ALA A CA 1
ATOM 1457 C C . ALA A 1 175 ? -16.694 -41.032 -9.025 1.00 48.38 175 ALA A C 1
ATOM 1459 O O . ALA A 1 175 ? -17.032 -40.100 -9.753 1.00 48.38 175 ALA A O 1
ATOM 1460 N N . THR A 1 176 ? -16.798 -42.301 -9.426 1.00 50.50 176 THR A N 1
ATOM 1461 C CA . THR A 1 176 ? -17.260 -42.720 -10.763 1.00 50.50 176 THR A CA 1
ATOM 1462 C C . THR A 1 176 ? -18.770 -42.540 -10.951 1.00 50.50 176 THR A C 1
ATOM 1464 O O . THR A 1 176 ? -19.218 -42.223 -12.052 1.00 50.50 176 THR A O 1
ATOM 1467 N N . ASN A 1 177 ? -19.559 -42.644 -9.877 1.00 52.66 177 ASN A N 1
ATOM 1468 C CA . ASN A 1 177 ? -21.020 -42.521 -9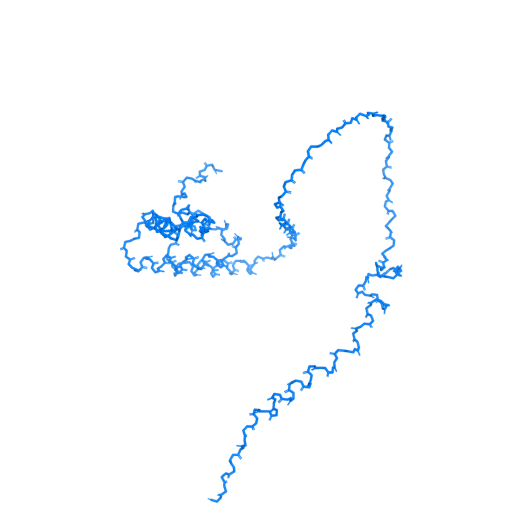.946 1.00 52.66 177 ASN A CA 1
ATOM 1469 C C . ASN A 1 177 ? -21.505 -41.066 -10.092 1.00 52.66 177 ASN A C 1
ATOM 1471 O O . ASN A 1 177 ? -22.491 -40.819 -10.783 1.00 52.66 177 ASN A O 1
ATOM 1475 N N . HIS A 1 178 ? -20.786 -40.081 -9.541 1.00 52.66 178 HIS A N 1
ATOM 1476 C CA . HIS A 1 178 ? -21.156 -38.666 -9.6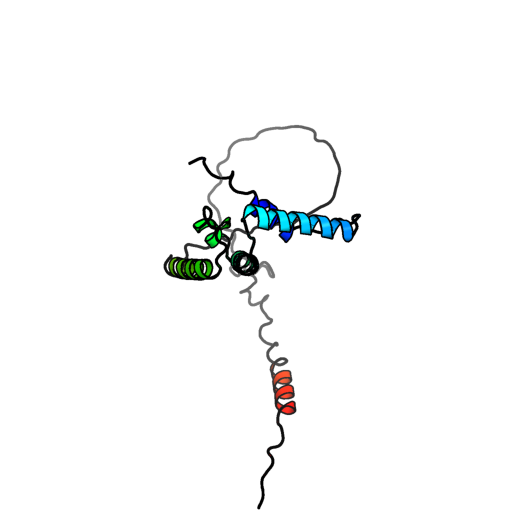90 1.00 52.66 178 HIS A CA 1
ATOM 1477 C C . HIS A 1 178 ? -20.830 -38.089 -11.077 1.00 52.66 178 HIS A C 1
ATOM 1479 O O . HIS A 1 178 ? -21.581 -37.258 -11.587 1.00 52.66 178 HIS A O 1
ATOM 1485 N N . ILE A 1 179 ? -19.753 -38.556 -11.717 1.00 56.19 179 ILE A N 1
ATOM 1486 C CA . ILE A 1 179 ? -19.364 -38.100 -13.062 1.00 56.19 179 ILE A CA 1
ATOM 1487 C C . ILE A 1 179 ? -20.345 -38.636 -14.118 1.00 56.19 179 ILE A C 1
ATOM 1489 O O . ILE A 1 179 ? -20.777 -37.886 -14.994 1.00 56.19 179 ILE A O 1
ATOM 1493 N N . ASN A 1 180 ? -20.785 -39.893 -13.993 1.00 55.56 180 ASN A N 1
ATOM 1494 C CA . ASN A 1 180 ? -21.764 -40.481 -14.914 1.00 55.56 180 ASN A CA 1
ATOM 1495 C C . ASN A 1 180 ? -23.164 -39.847 -14.783 1.00 55.56 180 ASN A C 1
ATOM 1497 O O . ASN A 1 180 ? -23.842 -39.664 -15.794 1.00 55.56 180 ASN A O 1
ATOM 1501 N N . ALA A 1 181 ? -23.572 -39.433 -13.576 1.00 52.94 181 ALA A N 1
ATOM 1502 C CA . ALA A 1 181 ? -24.833 -38.716 -13.362 1.00 52.94 181 ALA A CA 1
ATOM 1503 C C . ALA A 1 181 ? -24.840 -37.310 -14.003 1.00 52.94 181 ALA A C 1
ATOM 1505 O O . ALA A 1 181 ? -25.851 -36.894 -14.568 1.00 52.94 181 ALA A O 1
ATOM 1506 N N . TYR A 1 182 ? -23.701 -36.607 -13.993 1.00 54.28 182 TYR A N 1
ATOM 1507 C CA . TYR A 1 182 ? -23.564 -35.280 -14.609 1.00 54.28 182 TYR A CA 1
ATOM 1508 C C . TYR A 1 182 ? -23.497 -35.338 -16.149 1.00 54.28 182 TYR A C 1
ATOM 1510 O O . TYR A 1 182 ? -24.079 -34.502 -16.846 1.00 54.28 182 TYR A O 1
ATOM 1518 N N . ILE A 1 183 ? -22.844 -36.365 -16.707 1.00 58.84 183 ILE A N 1
ATOM 1519 C CA . ILE A 1 183 ? -22.774 -36.586 -18.163 1.00 58.84 183 ILE A CA 1
ATOM 1520 C C . ILE A 1 183 ? -24.140 -37.016 -18.732 1.00 58.84 183 ILE A C 1
ATOM 1522 O O . ILE A 1 183 ? -24.482 -36.645 -19.855 1.00 58.84 183 ILE A O 1
ATOM 1526 N N . ALA A 1 184 ? -24.961 -37.738 -17.960 1.00 57.72 184 ALA A N 1
ATOM 1527 C CA . ALA A 1 184 ? -26.329 -38.088 -18.355 1.00 57.72 184 ALA A CA 1
ATOM 1528 C C . ALA A 1 184 ? -27.282 -36.874 -18.380 1.00 57.72 184 ALA A C 1
ATOM 1530 O O . ALA A 1 184 ? -28.195 -36.835 -19.200 1.00 57.72 184 ALA A O 1
ATOM 1531 N N . GLN A 1 185 ? -27.048 -35.862 -17.536 1.00 56.91 185 GLN A N 1
ATOM 1532 C CA . GLN A 1 185 ? -27.880 -34.651 -17.448 1.00 56.91 185 GLN A CA 1
ATOM 1533 C C . GLN A 1 185 ? -27.547 -33.585 -18.505 1.00 56.91 185 GLN A C 1
ATOM 1535 O O . GLN A 1 185 ? -28.356 -32.695 -18.753 1.00 56.91 185 GLN A O 1
ATOM 1540 N N . THR A 1 186 ? -26.381 -33.665 -19.155 1.00 56.22 186 THR A N 1
ATOM 1541 C CA . THR A 1 186 ? -25.891 -32.634 -20.095 1.00 56.22 186 THR A CA 1
ATOM 1542 C C . THR A 1 186 ? -25.963 -33.033 -21.574 1.00 56.22 186 THR A C 1
ATOM 1544 O O . THR A 1 186 ? -25.655 -32.220 -22.449 1.00 56.22 186 THR A O 1
ATOM 1547 N N . ARG A 1 187 ? -26.447 -34.240 -21.903 1.00 50.44 187 ARG A N 1
ATOM 1548 C CA . ARG A 1 187 ? -26.754 -34.616 -23.293 1.00 50.44 187 ARG A CA 1
ATOM 1549 C C . ARG A 1 187 ? -28.063 -33.966 -23.749 1.00 50.44 187 ARG A C 1
ATOM 1551 O O . ARG A 1 187 ? -29.146 -34.489 -23.510 1.00 50.44 187 ARG A O 1
ATOM 1558 N N . ARG A 1 188 ? -27.960 -32.836 -24.457 1.00 50.16 188 ARG A N 1
ATOM 1559 C CA . ARG A 1 188 ? -29.060 -32.319 -25.289 1.00 50.16 188 ARG A CA 1
ATOM 1560 C C . ARG A 1 188 ? -29.388 -33.337 -26.394 1.00 50.16 188 ARG A C 1
ATOM 1562 O O . ARG A 1 188 ? -28.452 -33.857 -27.007 1.00 50.16 188 ARG A O 1
ATOM 1569 N N . PRO A 1 189 ? -30.671 -33.609 -26.691 1.00 47.41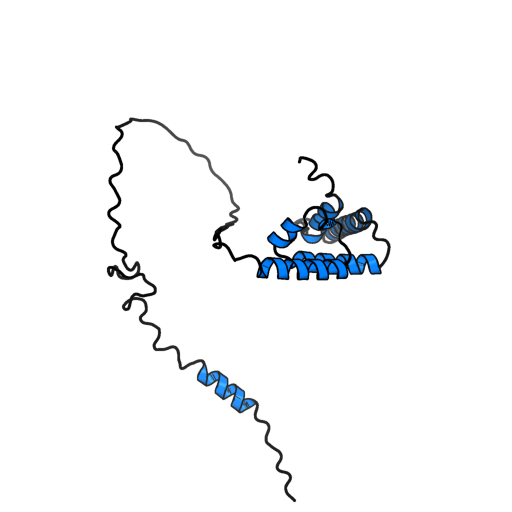 189 PRO A N 1
ATOM 1570 C CA . PRO A 1 189 ? -31.036 -34.438 -27.830 1.00 47.41 189 PRO A CA 1
ATOM 1571 C C . PRO A 1 189 ? -30.546 -33.783 -29.125 1.00 47.41 189 PRO A C 1
ATOM 1573 O O . PRO A 1 189 ? -30.781 -32.601 -29.384 1.00 47.41 189 PRO A O 1
ATOM 1576 N N . ARG A 1 190 ? -29.827 -34.569 -29.927 1.00 47.50 190 ARG A N 1
ATOM 1577 C CA . ARG A 1 190 ? -29.435 -34.224 -31.291 1.00 47.50 190 ARG A CA 1
ATOM 1578 C C . ARG A 1 190 ? -30.723 -34.153 -32.111 1.00 47.50 190 ARG A C 1
ATOM 1580 O O . ARG A 1 190 ? -31.356 -35.183 -32.316 1.00 47.50 190 ARG A O 1
ATOM 1587 N N . LEU A 1 191 ? -31.125 -32.955 -32.533 1.00 47.94 191 LEU A N 1
ATOM 1588 C CA . LEU A 1 191 ? -32.214 -32.793 -33.493 1.00 47.94 191 LEU A CA 1
ATOM 1589 C C . LEU A 1 191 ? -31.801 -33.505 -34.785 1.00 47.94 191 LEU A C 1
ATOM 1591 O O . LEU A 1 191 ? -30.841 -33.109 -35.447 1.00 47.94 191 LEU A O 1
ATOM 1595 N N . THR A 1 192 ? -32.484 -34.599 -35.100 1.00 49.06 192 THR A N 1
ATOM 1596 C CA . THR A 1 192 ? -32.411 -35.246 -36.404 1.00 49.06 192 THR A CA 1
ATOM 1597 C C . THR A 1 192 ? -33.196 -34.387 -37.382 1.00 49.06 192 THR A C 1
ATOM 1599 O O . THR A 1 192 ? -34.426 -34.398 -37.376 1.00 49.06 192 THR A O 1
ATOM 1602 N N . LEU A 1 193 ? -32.489 -33.621 -38.213 1.00 42.53 193 LEU A N 1
ATOM 1603 C CA . LEU A 1 193 ? -33.065 -33.114 -39.453 1.00 42.53 193 LEU A CA 1
ATOM 1604 C C . LEU A 1 193 ? -33.353 -34.333 -40.331 1.00 42.53 193 LEU A C 1
ATOM 1606 O O . LEU A 1 193 ? -32.438 -35.025 -40.772 1.00 42.53 193 LEU A O 1
ATOM 1610 N N . SER A 1 194 ? -34.640 -34.625 -40.479 1.00 44.91 194 SER A N 1
ATOM 1611 C CA . SER A 1 194 ? -35.166 -35.613 -41.413 1.00 44.91 194 SER A CA 1
ATOM 1612 C C . SER A 1 194 ? -35.948 -34.839 -42.466 1.00 44.91 194 SER A C 1
ATOM 1614 O O . SER A 1 194 ? -36.752 -33.984 -42.097 1.00 44.91 194 SER A O 1
ATOM 1616 N N . THR A 1 195 ? -35.655 -35.198 -43.721 1.00 48.34 195 THR A N 1
ATOM 1617 C CA . THR A 1 195 ? -36.239 -34.784 -45.012 1.00 48.34 195 THR A CA 1
ATOM 1618 C C . THR A 1 195 ? -36.082 -33.330 -45.422 1.00 48.34 195 THR A C 1
ATOM 1620 O O . THR A 1 195 ? -36.742 -32.460 -44.821 1.00 48.34 195 THR A O 1
#

Solvent-accessible surface area (backbone atoms only — not comparable to full-atom values): 12847 Å² total; per-residue (Å²): 134,92,81,83,71,92,78,50,64,35,60,47,22,47,50,46,42,75,68,63,70,74,54,94,88,54,54,72,66,56,41,51,52,52,44,47,54,24,46,53,49,24,33,59,66,66,67,53,85,45,71,68,51,48,51,27,38,55,51,22,51,55,54,57,73,70,52,53,71,70,61,51,63,75,38,56,96,54,55,83,80,54,38,54,42,68,66,49,49,55,51,51,51,52,49,54,52,53,59,70,71,46,78,85,65,83,80,77,80,76,80,79,80,82,77,86,78,85,82,84,90,83,92,84,86,86,82,91,80,88,86,91,82,81,95,74,85,84,76,87,76,82,75,74,77,52,44,12,86,77,77,64,46,73,79,30,49,46,89,72,24,75,82,73,50,71,79,85,84,85,81,87,72,67,70,66,57,57,54,54,55,53,58,66,73,66,66,72,83,78,82,76,89,73,134

Foldseek 3Di:
DPPPDPLCQLVVLVCCLVVPDADPPHDVVVVVVSNVVSVVSNCVSLVPDDPVLVVLQVLLVVVVVPDDPVLCVVCVVCSSNPSHPVVVVVSVVVVVVVVVVDPPDPPPPPPPPPDDDDDDDDDDDDDDDDDDDDDDDDDDDPDDFDADPVPRHGNDHQCGDCVNVVPPPPDPPPPVVVVVVVVVVPDDDDPDPDD

Radius of gyration: 30.84 Å; Cα contacts (8 Å, |Δi|>4): 92; chains: 1; bounding box: 67×68×92 Å

pLDDT: mean 70.73, std 22.27, range [29.09, 97.88]

Nearest PDB structures (foldseek):
  3lg7-assembly1_C  TM=3.116E-01  e=7.687E+00  synthetic construct
  1ez3-assembly1_A  TM=2.881E-01  e=8.164E+00  Rattus norvegicus
  3lg7-assembly1_B  TM=2.277E-01  e=9.209E+00  synthetic construct

Sequence (195 aa):
MLLQRFKSTAEKFRKLFSRHRKSPNGTWKDYYFEIRAYFEGWLNELKIESFDGLMNLMIADQMKNRCSPECKEYYLDTWEERISPEMLADILEAFGNIRRLLPSGPRRHVKTSETFNDGRKVFSRKPESLPKREYSHPVPNERSPLRCYGCGRQRVIKSRCPTCNRNSSQRTDVATNHINAYIAQTRRPRLTLST